Protein AF-F3PWR8-F1 (afdb_monomer_lite)

Structure (mmCIF, N/CA/C/O backbone):
data_AF-F3PWR8-F1
#
_entry.id   AF-F3PWR8-F1
#
loop_
_atom_site.group_PDB
_atom_site.id
_atom_site.type_symbol
_atom_site.label_atom_id
_atom_site.label_alt_id
_atom_site.label_comp_id
_atom_site.label_asym_id
_atom_site.label_entity_id
_atom_site.label_seq_id
_atom_site.pdbx_PDB_ins_code
_atom_site.Cartn_x
_atom_site.Cartn_y
_atom_site.Cartn_z
_atom_site.occupancy
_atom_site.B_iso_or_equiv
_atom_site.auth_seq_id
_atom_site.auth_comp_id
_atom_site.auth_asym_id
_atom_site.auth_atom_id
_atom_site.pdbx_PDB_model_num
ATOM 1 N N . MET A 1 1 ? 16.403 3.010 -25.254 1.00 59.28 1 MET A N 1
ATOM 2 C CA . MET A 1 1 ? 16.799 2.585 -26.621 1.00 59.28 1 MET A CA 1
ATOM 3 C C . MET A 1 1 ? 17.874 3.495 -27.196 1.00 59.28 1 MET A C 1
ATOM 5 O O . MET A 1 1 ? 18.922 2.983 -27.558 1.00 59.28 1 MET A O 1
ATOM 9 N N . LEU A 1 2 ? 17.663 4.817 -27.205 1.00 59.53 2 LEU A N 1
ATOM 10 C CA . LEU A 1 2 ? 18.680 5.784 -27.635 1.00 59.53 2 LEU A CA 1
ATOM 11 C C . LEU A 1 2 ? 20.000 5.619 -26.859 1.00 59.53 2 LEU A C 1
ATOM 13 O O . LEU A 1 2 ? 21.049 5.474 -27.464 1.00 59.53 2 LEU A O 1
ATOM 17 N N . GLU A 1 3 ? 19.941 5.493 -25.531 1.00 70.06 3 GLU A N 1
ATOM 18 C CA . GLU A 1 3 ? 21.137 5.261 -24.704 1.00 70.06 3 GLU A CA 1
ATOM 19 C C . GLU A 1 3 ? 21.896 3.965 -25.031 1.00 70.06 3 GLU A C 1
ATOM 21 O O . GLU A 1 3 ? 23.116 3.928 -24.912 1.00 70.06 3 GLU A O 1
ATOM 26 N N . LEU A 1 4 ? 21.201 2.909 -25.474 1.00 74.19 4 LEU A N 1
ATOM 27 C CA . LEU A 1 4 ? 21.839 1.652 -25.891 1.00 74.19 4 LEU A CA 1
ATOM 28 C C . LEU A 1 4 ? 22.556 1.807 -27.236 1.00 74.19 4 LEU A C 1
ATOM 30 O O . LEU A 1 4 ? 23.569 1.159 -27.467 1.00 74.19 4 LEU A O 1
ATOM 34 N N . LEU A 1 5 ? 22.041 2.672 -28.113 1.00 70.75 5 LEU A N 1
ATOM 35 C CA . LEU A 1 5 ? 22.691 3.025 -29.377 1.00 70.75 5 LEU A CA 1
ATOM 36 C C . LEU A 1 5 ? 23.882 3.972 -29.174 1.00 70.75 5 LEU A C 1
ATOM 38 O O . LEU A 1 5 ? 24.777 4.003 -30.013 1.00 70.75 5 LEU A O 1
ATOM 42 N N . LEU A 1 6 ? 23.896 4.714 -28.061 1.00 75.31 6 LEU A N 1
ATOM 43 C CA . LEU A 1 6 ? 24.960 5.644 -27.677 1.00 75.31 6 LEU A CA 1
ATOM 44 C C . LEU A 1 6 ? 26.107 4.988 -26.891 1.00 75.31 6 LEU A C 1
ATOM 46 O O . LEU A 1 6 ? 27.091 5.664 -26.591 1.00 75.31 6 LEU A O 1
ATOM 50 N N . THR A 1 7 ? 26.028 3.696 -26.547 1.00 77.06 7 THR A N 1
ATOM 51 C CA . THR A 1 7 ? 27.186 2.999 -25.960 1.00 77.06 7 THR A CA 1
ATOM 52 C C . THR A 1 7 ? 28.341 2.938 -26.970 1.00 77.06 7 THR A C 1
ATOM 54 O O . THR A 1 7 ? 28.162 3.211 -28.160 1.00 77.06 7 THR A O 1
ATOM 57 N N . GLN A 1 8 ? 29.547 2.540 -26.553 1.00 76.69 8 GLN A N 1
ATOM 58 C CA . GLN A 1 8 ? 30.684 2.418 -27.480 1.00 76.69 8 GLN A CA 1
ATOM 59 C C . GLN A 1 8 ? 30.685 1.085 -28.233 1.00 76.69 8 GLN A C 1
ATOM 61 O O . GLN A 1 8 ? 30.918 1.075 -29.440 1.00 76.69 8 GLN A O 1
ATOM 66 N N . THR A 1 9 ? 30.309 -0.015 -27.569 1.00 85.50 9 THR A N 1
ATOM 67 C CA . THR A 1 9 ? 30.207 -1.343 -28.200 1.00 85.50 9 THR A CA 1
ATOM 68 C C . THR A 1 9 ? 28.857 -2.047 -27.975 1.00 85.50 9 THR A C 1
ATOM 70 O O . THR A 1 9 ? 28.061 -1.663 -27.112 1.00 85.50 9 THR A O 1
ATOM 73 N N . ASP A 1 10 ? 28.570 -3.084 -28.775 1.00 85.19 10 ASP A N 1
ATOM 74 C CA . ASP A 1 10 ? 27.433 -3.996 -28.539 1.00 85.19 10 ASP A CA 1
ATOM 75 C C . ASP A 1 10 ? 27.585 -4.747 -27.206 1.00 85.19 10 ASP A C 1
ATOM 77 O O . ASP A 1 10 ? 26.590 -4.984 -26.523 1.00 85.19 10 ASP A O 1
ATOM 81 N N . ALA A 1 11 ? 28.820 -5.064 -26.803 1.00 86.69 11 ALA A N 1
ATOM 82 C CA . ALA A 1 11 ? 29.107 -5.714 -25.527 1.00 86.69 11 ALA A CA 1
ATOM 83 C C . ALA A 1 11 ? 28.677 -4.837 -24.340 1.00 86.69 11 ALA A C 1
ATOM 85 O O . ALA A 1 11 ? 27.980 -5.324 -23.453 1.00 86.69 11 ALA A O 1
ATOM 86 N N . ASP A 1 12 ? 28.984 -3.535 -24.372 1.00 86.56 12 ASP A N 1
ATOM 87 C CA . ASP A 1 12 ? 28.575 -2.594 -23.318 1.00 86.56 12 ASP A CA 1
ATOM 88 C C . ASP A 1 12 ? 27.049 -2.475 -23.221 1.00 86.56 12 ASP A C 1
ATOM 90 O O . ASP A 1 12 ? 26.477 -2.404 -22.131 1.00 86.56 12 ASP A O 1
ATOM 94 N N . ALA A 1 13 ? 26.367 -2.449 -24.370 1.00 85.31 13 ALA A N 1
ATOM 95 C CA . ALA A 1 13 ? 24.911 -2.379 -24.411 1.00 85.31 13 ALA A CA 1
ATOM 96 C C . ALA A 1 13 ? 24.270 -3.666 -23.865 1.00 85.31 13 ALA A C 1
ATOM 98 O O . ALA A 1 13 ? 23.328 -3.591 -23.076 1.00 85.31 13 ALA A O 1
ATOM 99 N N . LEU A 1 14 ? 24.802 -4.838 -24.226 1.00 86.81 14 LEU A N 1
ATOM 100 C CA . LEU A 1 14 ? 24.351 -6.125 -23.693 1.00 86.81 14 LEU A CA 1
ATOM 101 C C . LEU A 1 14 ? 24.612 -6.242 -22.189 1.00 86.81 14 LEU A C 1
ATOM 103 O O . LEU A 1 14 ? 23.731 -6.689 -21.456 1.00 86.81 14 LEU A O 1
ATOM 107 N N . GLN A 1 15 ? 25.772 -5.787 -21.713 1.00 86.44 15 GLN A N 1
ATOM 108 C CA . GLN A 1 15 ? 26.096 -5.764 -20.288 1.00 86.44 15 GLN A CA 1
ATOM 109 C C . GLN A 1 15 ? 25.115 -4.879 -19.512 1.00 86.44 15 GLN A C 1
ATOM 111 O O . GLN A 1 15 ? 24.602 -5.301 -18.477 1.00 86.44 15 GLN A O 1
ATOM 116 N N . ARG A 1 16 ? 24.784 -3.686 -20.024 1.00 84.50 16 ARG A N 1
ATOM 117 C CA . ARG A 1 16 ? 23.768 -2.810 -19.414 1.00 84.50 16 ARG A CA 1
ATOM 118 C C . ARG A 1 16 ? 22.396 -3.476 -19.355 1.00 84.50 16 ARG A C 1
ATOM 120 O O . ARG A 1 16 ? 21.768 -3.474 -18.301 1.00 84.50 16 ARG A O 1
ATOM 127 N N . LEU A 1 17 ? 21.950 -4.092 -20.453 1.00 87.31 17 LEU A N 1
ATOM 128 C CA . LEU A 1 17 ? 20.692 -4.845 -20.476 1.00 87.31 17 LEU A CA 1
ATOM 129 C C . LEU A 1 17 ? 20.690 -5.971 -19.434 1.00 87.31 17 LEU A C 1
ATOM 131 O O . LEU A 1 17 ? 19.692 -6.159 -18.742 1.00 87.31 17 LEU A O 1
ATOM 135 N N . GLN A 1 18 ? 21.805 -6.688 -19.273 1.00 86.75 18 GLN A N 1
ATOM 136 C CA . GLN A 1 18 ? 21.940 -7.736 -18.261 1.00 86.75 18 GLN A CA 1
ATOM 137 C C . GLN A 1 18 ? 21.908 -7.184 -16.832 1.00 86.75 18 GLN A C 1
ATOM 139 O O . GLN A 1 18 ? 21.179 -7.725 -15.997 1.00 86.75 18 GLN A O 1
ATOM 144 N N . MET A 1 19 ? 22.648 -6.107 -16.551 1.00 83.00 19 MET A N 1
ATOM 145 C CA . MET A 1 19 ? 22.676 -5.459 -15.235 1.00 83.00 19 MET A CA 1
ATOM 146 C C . MET A 1 19 ? 21.282 -4.989 -14.807 1.00 83.00 19 MET A C 1
ATOM 148 O O . MET A 1 19 ? 20.848 -5.271 -13.690 1.00 83.00 19 MET A O 1
ATOM 152 N N . GLU A 1 20 ? 20.545 -4.372 -15.730 1.00 81.81 20 GLU A N 1
ATOM 153 C CA . GLU A 1 20 ? 19.170 -3.910 -15.509 1.00 81.81 20 GLU A CA 1
ATOM 154 C C . GLU A 1 20 ? 18.123 -5.028 -15.653 1.00 81.81 20 GLU A C 1
ATOM 156 O O . GLU A 1 20 ? 16.923 -4.823 -15.458 1.00 81.81 20 GLU A O 1
ATOM 161 N N . ARG A 1 21 ? 18.565 -6.251 -15.977 1.00 86.62 21 ARG A N 1
ATOM 162 C CA . ARG A 1 21 ? 17.720 -7.431 -16.211 1.00 86.62 21 ARG A CA 1
ATOM 163 C C . ARG A 1 21 ? 16.627 -7.175 -17.255 1.00 86.62 21 ARG A C 1
ATOM 165 O O . ARG A 1 21 ? 15.514 -7.699 -17.121 1.00 86.62 21 ARG A O 1
ATOM 172 N N . ILE A 1 22 ? 16.937 -6.389 -18.282 1.00 87.94 22 ILE A N 1
ATOM 173 C CA . ILE A 1 22 ? 16.067 -6.070 -19.415 1.00 87.94 22 ILE A CA 1
ATOM 174 C C . ILE A 1 22 ? 16.255 -7.131 -20.501 1.00 87.94 22 ILE A C 1
ATOM 176 O O . ILE A 1 22 ? 17.376 -7.481 -20.865 1.00 87.94 22 ILE A O 1
ATOM 180 N N . LYS A 1 23 ? 15.147 -7.638 -21.039 1.00 89.94 23 LYS A N 1
ATOM 181 C CA . LYS A 1 23 ? 15.130 -8.546 -22.187 1.00 89.94 23 LYS A CA 1
ATOM 182 C C . LYS A 1 23 ? 14.485 -7.845 -23.370 1.00 89.94 23 LYS A C 1
ATOM 184 O O . LYS A 1 23 ? 13.460 -7.188 -23.211 1.00 89.94 23 LYS A O 1
ATOM 189 N N . LEU A 1 24 ? 15.083 -8.014 -24.542 1.00 90.25 24 LEU A N 1
ATOM 190 C CA . LEU A 1 24 ? 14.563 -7.515 -25.810 1.00 90.25 24 LEU A CA 1
ATOM 191 C C . LEU A 1 24 ? 14.218 -8.705 -26.703 1.00 90.25 24 LEU A C 1
ATOM 193 O O . LEU A 1 24 ? 14.937 -9.701 -26.721 1.00 90.25 24 LEU A O 1
ATOM 197 N N . SER A 1 25 ? 13.113 -8.598 -27.427 1.00 89.75 25 SER A N 1
ATOM 198 C CA . SER A 1 25 ? 12.644 -9.593 -28.397 1.00 89.75 25 SER A CA 1
ATOM 199 C C . SER A 1 25 ? 11.883 -8.891 -29.520 1.00 89.75 25 SER A C 1
ATOM 201 O O . SER A 1 25 ? 11.396 -7.777 -29.329 1.00 89.75 25 SER A O 1
ATOM 203 N N . SER A 1 26 ? 11.809 -9.498 -30.700 1.00 88.94 26 SER A N 1
ATOM 204 C CA . SER A 1 26 ? 11.167 -8.909 -31.879 1.00 88.94 26 SER A CA 1
ATOM 205 C C . SER A 1 26 ? 10.709 -10.004 -32.842 1.00 88.94 26 SER A C 1
ATOM 207 O O . SER A 1 26 ? 11.380 -11.030 -32.954 1.00 88.94 26 SER A O 1
ATOM 209 N N . ASP A 1 27 ? 9.619 -9.757 -33.577 1.00 87.88 27 ASP A N 1
ATOM 210 C CA . ASP A 1 27 ? 9.227 -10.575 -34.738 1.00 87.88 27 ASP A CA 1
ATOM 211 C C . ASP A 1 27 ? 10.091 -10.264 -35.978 1.00 87.88 27 ASP A C 1
ATOM 213 O O . ASP A 1 27 ? 9.935 -10.864 -37.046 1.00 87.88 27 ASP A O 1
ATOM 217 N N . ILE A 1 28 ? 10.969 -9.262 -35.894 1.00 85.44 28 ILE A N 1
ATOM 218 C CA . ILE A 1 28 ? 11.995 -8.996 -36.898 1.00 85.44 28 ILE A CA 1
ATOM 219 C C . ILE A 1 28 ? 13.185 -9.911 -36.588 1.00 85.44 28 ILE A C 1
ATOM 221 O O . ILE A 1 28 ? 13.675 -9.895 -35.456 1.00 85.44 28 ILE A O 1
ATOM 225 N N . PRO A 1 29 ? 13.677 -10.694 -37.568 1.00 84.69 29 PRO A N 1
ATOM 226 C CA . PRO A 1 29 ? 14.825 -11.567 -37.365 1.00 84.69 29 PRO A CA 1
ATOM 227 C C . PRO A 1 29 ? 16.020 -10.802 -36.792 1.00 84.69 29 PRO A C 1
ATOM 229 O O . PRO A 1 29 ? 16.508 -9.845 -37.397 1.00 84.69 29 PRO A O 1
ATOM 232 N N . MET A 1 30 ? 16.489 -11.235 -35.622 1.00 83.12 30 MET A N 1
ATOM 233 C CA . MET A 1 30 ? 17.652 -10.647 -34.966 1.00 83.12 30 MET A CA 1
ATOM 234 C C . MET A 1 30 ? 18.924 -11.328 -35.467 1.00 83.12 30 MET A C 1
ATOM 236 O O . MET A 1 30 ? 19.018 -12.553 -35.525 1.00 83.12 30 MET A O 1
ATOM 240 N N . THR A 1 31 ? 19.910 -10.523 -35.843 1.00 83.38 31 THR A N 1
ATOM 241 C CA . THR A 1 31 ? 21.204 -10.974 -36.368 1.00 83.38 31 THR A CA 1
ATOM 242 C C . THR A 1 31 ? 22.219 -11.265 -35.262 1.00 83.38 31 THR A C 1
ATOM 244 O O . THR A 1 31 ? 23.315 -11.744 -35.550 1.00 83.38 31 THR A O 1
ATOM 247 N N . GLY A 1 32 ? 21.880 -10.949 -34.006 1.00 80.81 32 GLY A N 1
ATOM 248 C CA . GLY A 1 32 ? 22.769 -11.067 -32.849 1.00 80.81 32 GLY A CA 1
ATOM 249 C C . GLY A 1 32 ? 23.698 -9.862 -32.676 1.00 80.81 32 GLY A C 1
ATOM 250 O O . GLY A 1 32 ? 24.439 -9.797 -31.698 1.00 80.81 32 GLY A O 1
ATOM 251 N N . LYS A 1 33 ? 23.648 -8.892 -33.599 1.00 86.94 33 LYS A N 1
ATOM 252 C CA . LYS A 1 33 ? 24.359 -7.610 -33.510 1.00 86.94 33 LYS A CA 1
ATOM 253 C C . LYS A 1 33 ? 23.387 -6.548 -33.022 1.00 86.94 33 LYS A C 1
ATOM 255 O O . LYS A 1 33 ? 22.659 -5.959 -33.823 1.00 86.94 33 LYS A O 1
ATOM 260 N N . LEU A 1 34 ? 23.374 -6.316 -31.711 1.00 85.25 34 LEU A N 1
ATOM 261 C CA . LEU A 1 34 ? 22.339 -5.545 -31.022 1.00 85.25 34 LEU A CA 1
ATOM 262 C C . LEU A 1 34 ? 22.066 -4.183 -31.674 1.00 85.25 34 LEU A C 1
ATOM 264 O O . LEU A 1 34 ? 20.908 -3.858 -31.915 1.00 85.25 34 LEU A O 1
ATOM 268 N N . ARG A 1 35 ? 23.091 -3.393 -32.015 1.00 84.31 35 ARG A N 1
ATOM 269 C CA . ARG A 1 35 ? 22.883 -2.103 -32.703 1.00 84.31 35 ARG A CA 1
ATOM 270 C C . ARG A 1 35 ? 22.208 -2.238 -34.052 1.00 84.31 35 ARG A C 1
ATOM 272 O O . ARG A 1 35 ? 21.301 -1.467 -34.347 1.00 84.31 35 ARG A O 1
ATOM 279 N N . LYS A 1 36 ? 22.665 -3.187 -34.872 1.00 86.75 36 LYS A N 1
ATOM 280 C CA . LYS A 1 36 ? 22.090 -3.420 -36.200 1.00 86.75 36 LYS A CA 1
ATOM 281 C C . LYS A 1 36 ? 20.639 -3.867 -36.064 1.00 86.75 36 LYS A C 1
ATOM 283 O O . LYS A 1 36 ? 19.778 -3.383 -36.789 1.00 86.75 36 LYS A O 1
ATOM 288 N N . ASP A 1 37 ? 20.365 -4.732 -35.096 1.00 88.56 37 ASP A N 1
ATOM 289 C CA . ASP A 1 37 ? 19.016 -5.206 -34.823 1.00 88.56 37 ASP A CA 1
ATOM 290 C C . ASP A 1 37 ? 18.113 -4.058 -34.342 1.00 88.56 37 ASP A C 1
ATOM 292 O O . ASP A 1 37 ? 17.012 -3.894 -34.859 1.00 88.56 37 ASP A O 1
ATOM 296 N N . LEU A 1 38 ? 18.594 -3.191 -33.442 1.00 86.94 38 LEU A N 1
ATOM 297 C CA . LEU A 1 38 ? 17.875 -1.989 -33.004 1.00 86.94 38 LEU A CA 1
ATOM 298 C C . LEU A 1 38 ? 17.629 -1.001 -34.155 1.00 86.94 38 LEU A C 1
ATOM 300 O O . LEU A 1 38 ? 16.541 -0.442 -34.247 1.00 86.94 38 LEU A O 1
ATOM 304 N N . GLN A 1 39 ? 18.601 -0.800 -35.049 1.00 86.31 39 GLN A N 1
ATOM 305 C CA . GLN A 1 39 ? 18.430 0.036 -36.242 1.00 86.31 39 GLN A CA 1
ATOM 306 C C . GLN A 1 39 ? 17.362 -0.532 -37.181 1.00 86.31 39 GLN A C 1
ATOM 308 O O . GLN A 1 39 ? 16.503 0.216 -37.637 1.00 86.31 39 GLN A O 1
ATOM 313 N N . ASN A 1 40 ? 17.375 -1.845 -37.427 1.00 87.50 40 ASN A N 1
ATOM 314 C CA . ASN A 1 40 ? 16.359 -2.515 -38.241 1.00 87.50 40 ASN A CA 1
ATOM 315 C C . ASN A 1 40 ? 14.962 -2.396 -37.614 1.00 87.50 40 ASN A C 1
ATOM 317 O O . ASN A 1 40 ? 13.986 -2.161 -38.320 1.00 87.50 40 ASN A O 1
ATOM 321 N N . ILE A 1 41 ? 14.874 -2.530 -36.288 1.00 87.50 41 ILE A N 1
ATOM 322 C CA . ILE A 1 41 ? 13.638 -2.353 -35.518 1.00 87.50 41 ILE A CA 1
ATOM 323 C C . ILE A 1 41 ? 13.106 -0.925 -35.672 1.00 87.50 41 ILE A C 1
ATOM 325 O O . ILE A 1 41 ? 11.937 -0.751 -35.999 1.00 87.50 41 ILE A O 1
ATOM 329 N N . ILE A 1 42 ? 13.958 0.089 -35.494 1.00 83.56 42 ILE A N 1
ATOM 330 C CA . ILE A 1 42 ? 13.575 1.501 -35.654 1.00 83.56 42 ILE A CA 1
ATOM 331 C C . ILE A 1 42 ? 13.161 1.792 -37.100 1.00 83.56 42 ILE A C 1
ATOM 333 O O . ILE A 1 42 ? 12.180 2.491 -37.321 1.00 83.56 42 ILE A O 1
ATOM 337 N N . ALA A 1 43 ? 13.865 1.240 -38.089 1.00 85.69 43 ALA A N 1
ATOM 338 C CA . ALA A 1 43 ? 13.519 1.410 -39.499 1.00 85.69 43 ALA A CA 1
ATOM 339 C C . ALA A 1 43 ? 12.165 0.777 -39.865 1.00 85.69 43 ALA A C 1
ATOM 341 O O . ALA A 1 43 ? 11.540 1.192 -40.838 1.00 85.69 43 ALA A O 1
ATOM 342 N N . ALA A 1 44 ? 11.703 -0.209 -39.092 1.00 83.94 44 ALA A N 1
ATOM 343 C CA . ALA A 1 44 ? 10.388 -0.818 -39.255 1.00 83.94 44 ALA A CA 1
ATOM 344 C C . ALA A 1 44 ? 9.254 -0.018 -38.589 1.00 83.94 44 ALA A C 1
ATOM 346 O O . ALA A 1 44 ? 8.096 -0.411 -38.709 1.00 83.94 44 ALA A O 1
ATOM 347 N N . PHE A 1 45 ? 9.552 1.076 -37.879 1.00 83.44 45 PHE A N 1
ATOM 348 C CA . PHE A 1 45 ? 8.524 1.907 -37.260 1.00 83.44 45 PHE A CA 1
ATOM 349 C C . PHE A 1 45 ? 7.734 2.658 -38.333 1.00 83.44 45 PHE A C 1
ATOM 351 O O . PHE A 1 45 ? 8.290 3.446 -39.098 1.00 83.44 45 PHE A O 1
ATOM 358 N N . SER A 1 46 ? 6.423 2.432 -38.369 1.00 80.00 46 SER A N 1
ATOM 359 C CA . SER A 1 46 ? 5.496 3.202 -39.194 1.00 80.00 46 SER A CA 1
ATOM 360 C C . SER A 1 46 ? 4.828 4.319 -38.385 1.00 80.00 46 SER A C 1
ATOM 362 O O . SER A 1 46 ? 5.034 4.467 -37.182 1.00 80.00 46 SER A O 1
ATOM 364 N N . ASN A 1 47 ? 3.965 5.103 -39.033 1.00 77.19 47 ASN A N 1
ATOM 365 C CA . ASN A 1 47 ? 3.207 6.166 -38.367 1.00 77.19 47 ASN A CA 1
ATOM 366 C C . ASN A 1 47 ? 2.011 5.641 -37.539 1.00 77.19 47 ASN A C 1
ATOM 368 O O . ASN A 1 47 ? 1.245 6.445 -37.012 1.00 77.19 47 ASN A O 1
ATOM 372 N N . ARG A 1 48 ? 1.801 4.317 -37.455 1.00 81.88 48 ARG A N 1
ATOM 373 C CA . ARG A 1 48 ? 0.658 3.681 -36.768 1.00 81.88 48 ARG A CA 1
ATOM 374 C C . ARG A 1 48 ? 1.103 2.703 -35.681 1.00 81.88 48 ARG A C 1
ATOM 376 O O . ARG A 1 48 ? 0.571 1.602 -35.566 1.00 81.88 48 ARG A O 1
ATOM 383 N N . LEU A 1 49 ? 2.078 3.110 -34.877 1.00 88.00 49 LEU A N 1
ATOM 384 C CA . LEU A 1 49 ? 2.502 2.309 -33.736 1.00 88.00 49 LEU A CA 1
ATOM 385 C C . LEU A 1 49 ? 1.444 2.313 -32.635 1.00 88.00 49 LEU A C 1
ATOM 387 O O . LEU A 1 49 ? 0.925 3.362 -32.252 1.00 88.00 49 LEU A O 1
ATOM 391 N N . SER A 1 50 ? 1.189 1.136 -32.081 1.00 90.38 50 SER A N 1
ATOM 392 C CA . SER A 1 50 ? 0.452 0.970 -30.832 1.00 90.38 50 SER A CA 1
ATOM 393 C C . SER A 1 50 ? 1.356 0.367 -29.767 1.00 90.38 50 SER A C 1
ATOM 395 O O . SER A 1 50 ? 2.193 -0.490 -30.062 1.00 90.38 50 SER A O 1
ATOM 397 N N . PHE A 1 51 ? 1.172 0.810 -28.526 1.00 90.81 51 PHE A N 1
ATOM 398 C CA . PHE A 1 51 ? 1.944 0.342 -27.384 1.00 90.81 51 PHE A CA 1
ATOM 399 C C . PHE A 1 51 ? 1.030 -0.354 -26.386 1.00 90.81 51 PHE A C 1
ATOM 401 O O . PHE A 1 51 ? -0.014 0.186 -26.023 1.00 90.81 51 PHE A O 1
ATOM 408 N N . LEU A 1 52 ? 1.449 -1.523 -25.912 1.00 90.19 52 LEU A N 1
ATOM 409 C CA . LEU A 1 52 ? 0.776 -2.235 -24.833 1.00 90.19 52 LEU A CA 1
ATOM 410 C C . LEU A 1 52 ? 1.767 -2.463 -23.700 1.00 90.19 52 LEU A C 1
ATOM 412 O O . LEU A 1 52 ? 2.752 -3.180 -23.868 1.00 90.19 52 LEU A O 1
ATOM 416 N N . LEU A 1 53 ? 1.492 -1.870 -22.543 1.00 88.12 53 LEU A N 1
ATOM 417 C CA . LEU A 1 53 ? 2.198 -2.187 -21.311 1.00 88.12 53 LEU A CA 1
ATOM 418 C C . LEU A 1 53 ? 1.356 -3.178 -20.513 1.00 88.12 53 LEU A C 1
ATOM 420 O O . LEU A 1 53 ? 0.193 -2.921 -20.218 1.00 88.12 53 LEU A O 1
ATOM 424 N N . SER A 1 54 ? 1.956 -4.305 -20.157 1.00 86.81 54 SER A N 1
ATOM 425 C CA . SER A 1 54 ? 1.345 -5.319 -19.303 1.00 86.81 54 SER A CA 1
ATOM 426 C C . SER A 1 54 ? 2.262 -5.632 -18.126 1.00 86.81 54 SER A C 1
ATOM 428 O O . SER A 1 54 ? 3.486 -5.522 -18.230 1.00 86.81 54 SER A O 1
ATOM 430 N N . ASN A 1 55 ? 1.667 -6.002 -16.996 1.00 80.69 55 ASN A N 1
ATOM 431 C CA . ASN A 1 55 ? 2.382 -6.439 -15.805 1.00 80.69 55 ASN A CA 1
ATOM 432 C C . ASN A 1 55 ? 2.125 -7.938 -15.601 1.00 80.69 55 ASN A C 1
ATOM 434 O O . ASN A 1 55 ? 0.977 -8.368 -15.536 1.00 80.69 55 ASN A O 1
ATOM 438 N N . ALA A 1 56 ? 3.198 -8.722 -15.517 1.00 73.31 56 ALA A N 1
ATOM 439 C CA . ALA A 1 56 ? 3.173 -10.154 -15.248 1.00 73.31 56 ALA A CA 1
ATOM 440 C C . ALA A 1 56 ? 3.865 -10.450 -13.905 1.00 73.31 56 ALA A C 1
ATOM 442 O O . ALA A 1 56 ? 4.874 -11.154 -13.831 1.00 73.31 56 ALA A O 1
ATOM 443 N N . GLY A 1 57 ? 3.351 -9.853 -12.829 1.00 72.12 57 GLY A N 1
ATOM 444 C CA . GLY A 1 57 ? 3.842 -10.038 -11.466 1.00 72.12 57 GLY A CA 1
ATOM 445 C C . GLY A 1 57 ? 5.147 -9.288 -11.199 1.00 72.12 57 GLY A C 1
ATOM 446 O O . GLY A 1 57 ? 5.142 -8.164 -10.709 1.00 72.12 57 GLY A O 1
ATOM 447 N N . ASN A 1 58 ? 6.291 -9.919 -11.478 1.00 77.25 58 ASN A N 1
ATOM 448 C CA . ASN A 1 58 ? 7.613 -9.357 -11.166 1.00 77.25 58 ASN A CA 1
ATOM 449 C C . ASN A 1 58 ? 8.288 -8.656 -12.355 1.00 77.25 58 ASN A C 1
ATOM 451 O O . ASN A 1 58 ? 9.412 -8.157 -12.217 1.00 77.25 58 ASN A O 1
ATOM 455 N N . ARG A 1 59 ? 7.634 -8.628 -13.519 1.00 85.06 59 ARG A N 1
ATOM 456 C CA . ARG A 1 59 ? 8.143 -7.999 -14.738 1.00 85.06 59 ARG A CA 1
ATOM 457 C C . ARG A 1 59 ? 7.038 -7.256 -15.472 1.00 85.06 59 ARG A C 1
ATOM 459 O O . ARG A 1 59 ? 5.919 -7.748 -15.593 1.00 85.06 59 ARG A O 1
ATOM 466 N N . TYR A 1 60 ? 7.398 -6.108 -16.022 1.00 87.94 60 TYR A N 1
ATOM 467 C CA . TYR A 1 60 ? 6.623 -5.452 -17.061 1.00 87.94 60 TYR A CA 1
ATOM 468 C C . TYR A 1 60 ? 7.017 -5.987 -18.426 1.00 87.94 60 TYR A C 1
ATOM 470 O O . TYR A 1 60 ? 8.182 -6.325 -18.652 1.00 87.94 60 TYR A O 1
ATOM 478 N N . LYS A 1 61 ? 6.052 -5.995 -19.340 1.00 90.81 61 LYS A N 1
ATOM 479 C CA . LYS A 1 61 ? 6.255 -6.242 -20.761 1.00 90.81 61 LYS A CA 1
ATOM 480 C C . LYS A 1 61 ? 5.632 -5.108 -21.560 1.00 90.81 61 LYS A C 1
ATOM 482 O O . LYS A 1 61 ? 4.416 -4.922 -21.527 1.00 90.81 61 LYS A O 1
ATOM 487 N N . LEU A 1 62 ? 6.478 -4.362 -22.260 1.00 91.06 62 LEU A N 1
ATOM 488 C CA . LEU A 1 62 ? 6.091 -3.345 -23.227 1.00 91.06 62 LEU A CA 1
ATOM 489 C C . LEU A 1 62 ? 6.164 -3.950 -24.627 1.00 91.06 62 LEU A C 1
ATOM 491 O O . LEU A 1 62 ? 7.245 -4.313 -25.089 1.00 91.06 62 LEU A O 1
ATOM 495 N N . LEU A 1 63 ? 5.024 -4.026 -25.302 1.00 92.44 63 LEU A N 1
ATOM 496 C CA . LEU A 1 63 ? 4.929 -4.372 -26.713 1.00 92.44 63 LEU A CA 1
ATOM 497 C C . LEU A 1 63 ? 4.801 -3.091 -27.533 1.00 92.44 63 LEU A C 1
ATOM 499 O O . LEU A 1 63 ? 3.956 -2.250 -27.244 1.00 92.44 63 LEU A O 1
ATOM 503 N N . CYS A 1 64 ? 5.628 -2.968 -28.562 1.00 92.25 64 CYS A N 1
ATOM 504 C CA . CYS A 1 64 ? 5.504 -1.999 -29.638 1.00 92.25 64 CYS A CA 1
ATOM 505 C C . CYS A 1 64 ? 5.039 -2.758 -30.881 1.00 92.25 64 CYS A C 1
ATOM 507 O O . CYS A 1 64 ? 5.738 -3.661 -31.357 1.00 92.25 64 CYS A O 1
ATOM 509 N N . MET A 1 65 ? 3.853 -2.420 -31.374 1.00 90.94 65 MET A N 1
ATOM 510 C CA . MET A 1 65 ? 3.179 -3.132 -32.455 1.00 90.94 65 MET A CA 1
ATOM 511 C C . MET A 1 65 ? 2.881 -2.198 -33.626 1.00 90.94 65 MET A C 1
ATOM 513 O O . MET A 1 65 ? 2.556 -1.032 -33.415 1.00 90.94 65 MET A O 1
ATOM 517 N N . ASP A 1 66 ? 2.929 -2.737 -34.842 1.00 88.62 66 ASP A N 1
ATOM 518 C CA . ASP A 1 66 ? 2.364 -2.121 -36.046 1.00 88.62 66 ASP A CA 1
ATOM 519 C C . ASP A 1 66 ? 1.308 -3.068 -36.619 1.00 88.62 66 ASP A C 1
ATOM 521 O O . ASP A 1 66 ? 1.609 -4.186 -37.056 1.00 88.62 66 ASP A O 1
ATOM 525 N N . GLY A 1 67 ? 0.043 -2.661 -36.511 1.00 84.75 67 GLY A N 1
ATOM 526 C CA . GLY A 1 67 ? -1.091 -3.563 -36.689 1.00 84.75 67 GLY A CA 1
ATOM 527 C C . GLY A 1 67 ? -0.996 -4.761 -35.738 1.00 84.75 67 GLY A C 1
ATOM 528 O O . GLY A 1 67 ? -0.907 -4.593 -34.526 1.00 84.75 67 GLY A O 1
ATOM 529 N N . ASN A 1 68 ? -0.982 -5.978 -36.290 1.00 82.81 68 ASN A N 1
ATOM 530 C CA . ASN A 1 68 ? -0.903 -7.222 -35.511 1.00 82.81 68 ASN A CA 1
ATOM 531 C C . ASN A 1 68 ? 0.532 -7.736 -35.302 1.00 82.81 68 ASN A C 1
ATOM 533 O O . ASN A 1 68 ? 0.716 -8.792 -34.698 1.00 82.81 68 ASN A O 1
ATOM 537 N N . ARG A 1 69 ? 1.551 -7.041 -35.822 1.00 86.31 69 ARG A N 1
ATOM 538 C CA . ARG A 1 69 ? 2.949 -7.484 -35.747 1.00 86.31 69 ARG A CA 1
ATOM 539 C C . ARG A 1 69 ? 3.655 -6.844 -34.557 1.00 86.31 69 ARG A C 1
ATOM 541 O O . ARG A 1 69 ? 3.617 -5.623 -34.418 1.00 86.31 69 ARG A O 1
ATOM 548 N N . THR A 1 70 ? 4.364 -7.635 -33.750 1.00 89.50 70 THR A N 1
ATOM 549 C CA . THR A 1 70 ? 5.186 -7.112 -32.650 1.00 89.50 70 THR A CA 1
ATOM 550 C C . THR A 1 70 ? 6.559 -6.718 -33.181 1.00 89.50 70 THR A C 1
ATOM 552 O O . THR A 1 70 ? 7.434 -7.552 -33.415 1.00 89.50 70 THR A O 1
ATOM 555 N N . ILE A 1 71 ? 6.775 -5.418 -33.362 1.00 92.19 71 ILE A N 1
ATOM 556 C CA . ILE A 1 71 ? 8.059 -4.891 -33.828 1.00 92.19 71 ILE A CA 1
ATOM 557 C C . ILE A 1 71 ? 9.109 -4.978 -32.719 1.00 92.19 71 ILE A C 1
ATOM 559 O O . ILE A 1 71 ? 10.271 -5.283 -32.983 1.00 92.19 71 ILE A O 1
ATOM 563 N N . LEU A 1 72 ? 8.724 -4.722 -31.472 1.00 91.44 72 LEU A N 1
ATOM 564 C CA . LEU A 1 72 ? 9.628 -4.817 -30.334 1.00 91.44 72 LEU A CA 1
ATOM 565 C C . LEU A 1 72 ? 8.863 -5.200 -29.075 1.00 91.44 72 LEU A C 1
ATOM 567 O O . LEU A 1 72 ? 7.816 -4.641 -28.774 1.00 91.44 72 LEU A O 1
ATOM 571 N N . SER A 1 73 ? 9.438 -6.107 -28.305 1.00 92.50 73 SER A N 1
ATOM 572 C CA . SER A 1 73 ? 8.981 -6.500 -26.983 1.00 92.50 73 SER A CA 1
ATOM 573 C C . SER A 1 73 ? 10.122 -6.285 -25.993 1.00 92.50 73 SER A C 1
ATOM 575 O O . SER A 1 73 ? 11.207 -6.858 -26.141 1.00 92.50 73 SER A O 1
ATOM 577 N N . ILE A 1 74 ? 9.879 -5.429 -25.002 1.00 91.44 74 ILE A N 1
ATOM 578 C CA . ILE A 1 74 ? 10.809 -5.103 -23.921 1.00 91.44 74 ILE A CA 1
ATOM 579 C C . ILE A 1 74 ? 10.233 -5.657 -22.627 1.00 91.44 74 ILE A C 1
ATOM 581 O O . ILE A 1 74 ? 9.157 -5.244 -22.201 1.00 91.44 74 ILE A O 1
ATOM 585 N N . GLU A 1 75 ? 10.967 -6.543 -21.966 1.00 91.31 75 GLU A N 1
ATOM 586 C CA . GLU A 1 75 ? 10.615 -7.009 -20.629 1.00 91.31 75 GLU A CA 1
ATOM 587 C C . GLU A 1 75 ? 11.619 -6.501 -19.605 1.00 91.31 75 GLU A C 1
ATOM 589 O O . GLU A 1 75 ? 12.821 -6.699 -19.773 1.00 91.31 75 GLU A O 1
ATOM 594 N N . PHE A 1 76 ? 11.149 -5.936 -18.498 1.00 88.62 76 PHE A N 1
ATOM 595 C CA . PHE A 1 76 ? 12.003 -5.367 -17.453 1.00 88.62 76 PHE A CA 1
ATOM 596 C C . PHE A 1 76 ? 11.400 -5.590 -16.058 1.00 88.62 76 PHE A C 1
ATOM 598 O O . PHE A 1 76 ? 10.207 -5.868 -15.953 1.00 88.62 76 PHE A O 1
ATOM 605 N N . PRO A 1 77 ? 12.199 -5.549 -14.975 1.00 84.94 77 PRO A N 1
ATOM 606 C CA . PRO A 1 77 ? 11.692 -5.782 -13.624 1.00 84.94 77 PRO A CA 1
ATOM 607 C C . PRO A 1 77 ? 10.572 -4.814 -13.233 1.00 84.94 77 PRO A C 1
ATOM 609 O O . PRO A 1 77 ? 10.641 -3.624 -13.539 1.00 84.94 77 PRO A O 1
ATOM 612 N N . ALA A 1 78 ? 9.580 -5.309 -12.490 1.00 83.19 78 ALA A N 1
ATOM 613 C CA . ALA A 1 78 ? 8.528 -4.479 -11.921 1.00 83.19 78 ALA A CA 1
ATOM 614 C C . ALA A 1 78 ? 9.075 -3.647 -10.752 1.00 83.19 78 ALA A C 1
ATOM 616 O O . ALA A 1 78 ? 9.028 -4.057 -9.592 1.00 83.19 78 ALA A O 1
ATOM 617 N N . ARG A 1 79 ? 9.684 -2.504 -11.081 1.00 79.81 79 ARG A N 1
ATOM 618 C CA . ARG A 1 79 ? 10.259 -1.551 -10.128 1.00 79.81 79 ARG A CA 1
ATOM 619 C C . ARG A 1 79 ? 9.631 -0.185 -10.336 1.00 79.81 79 ARG A C 1
ATOM 621 O O . ARG A 1 79 ? 9.620 0.322 -11.455 1.00 79.81 79 ARG A O 1
ATOM 628 N N . TYR A 1 80 ? 9.174 0.416 -9.244 1.00 83.69 80 TYR A N 1
ATOM 629 C CA . TYR A 1 80 ? 8.572 1.748 -9.245 1.00 83.69 80 TYR A CA 1
ATOM 630 C C . TYR A 1 80 ? 9.490 2.810 -9.875 1.00 83.69 80 TYR A C 1
ATOM 632 O O . TYR A 1 80 ? 9.044 3.624 -10.680 1.00 83.69 80 TYR A O 1
ATOM 640 N N . GLU A 1 81 ? 10.788 2.746 -9.572 1.00 83.19 81 GLU A N 1
ATOM 641 C CA . GLU A 1 81 ? 11.818 3.666 -10.077 1.00 83.19 81 GLU A CA 1
ATOM 642 C C . GLU A 1 81 ? 11.940 3.625 -11.607 1.00 83.19 81 GLU A C 1
ATOM 644 O O . GLU A 1 81 ? 12.082 4.660 -12.248 1.00 83.19 81 GLU A O 1
ATOM 649 N N . LEU A 1 82 ? 11.813 2.439 -12.218 1.00 78.25 82 LEU A N 1
ATOM 650 C CA . LEU A 1 82 ? 11.906 2.284 -13.675 1.00 78.25 82 LEU A CA 1
ATOM 651 C C . LEU A 1 82 ? 10.687 2.858 -14.405 1.00 78.25 82 LEU A C 1
ATOM 653 O O . LEU A 1 82 ? 10.812 3.298 -15.544 1.00 78.25 82 LEU A O 1
ATOM 657 N N . ILE A 1 83 ? 9.514 2.837 -13.768 1.00 80.25 83 ILE A N 1
ATOM 658 C CA . ILE A 1 83 ? 8.275 3.366 -14.351 1.00 80.25 83 ILE A CA 1
ATOM 659 C C . ILE A 1 83 ? 8.182 4.879 -14.174 1.00 80.25 83 ILE A C 1
ATOM 661 O O . ILE A 1 83 ? 7.738 5.579 -15.079 1.00 80.25 83 ILE A O 1
ATOM 665 N N . THR A 1 84 ? 8.585 5.383 -13.010 1.00 82.31 84 THR A N 1
ATOM 666 C CA . THR A 1 84 ? 8.409 6.798 -12.658 1.00 82.31 84 THR A CA 1
ATOM 667 C C . THR A 1 84 ? 9.627 7.662 -12.962 1.00 82.31 84 THR A C 1
ATOM 669 O O . THR A 1 84 ? 9.497 8.879 -13.038 1.00 82.31 84 THR A O 1
ATOM 672 N N . GLY A 1 85 ? 10.806 7.058 -13.126 1.00 82.69 85 GLY A N 1
ATOM 673 C CA . GLY A 1 85 ? 12.076 7.772 -13.249 1.00 82.69 85 GLY A CA 1
ATOM 674 C C . GLY A 1 85 ? 12.605 8.333 -11.925 1.00 82.69 85 GLY A C 1
ATOM 675 O O . GLY A 1 85 ? 13.711 8.864 -11.906 1.00 82.69 85 GLY A O 1
ATOM 676 N N . TYR A 1 86 ? 11.858 8.205 -10.822 1.00 86.19 86 TYR A N 1
ATOM 677 C CA . TYR A 1 86 ? 12.335 8.618 -9.508 1.00 86.19 86 TYR A CA 1
ATOM 678 C C . TYR A 1 86 ? 13.403 7.671 -8.984 1.00 86.19 86 TYR A C 1
ATOM 680 O O . TYR A 1 86 ? 13.260 6.450 -9.034 1.00 86.19 86 TYR A O 1
ATOM 688 N N . THR A 1 87 ? 14.428 8.244 -8.368 1.00 88.75 87 THR A N 1
ATOM 689 C CA . THR A 1 87 ? 15.293 7.506 -7.451 1.00 88.75 87 THR A CA 1
ATOM 690 C C . THR A 1 87 ? 14.527 7.155 -6.171 1.00 88.75 87 THR A C 1
ATOM 692 O O . THR A 1 87 ? 13.599 7.863 -5.767 1.00 88.75 87 THR A O 1
ATOM 695 N N . LYS A 1 88 ? 14.933 6.090 -5.468 1.00 87.19 88 LYS A N 1
ATOM 696 C CA . LYS A 1 88 ? 14.345 5.737 -4.166 1.00 87.19 88 LYS A CA 1
ATOM 697 C C . LYS A 1 88 ? 14.246 6.909 -3.173 1.00 87.19 88 LYS A C 1
ATOM 699 O O . LYS A 1 88 ? 13.154 7.100 -2.638 1.00 87.19 88 LYS A O 1
ATOM 704 N N . PRO A 1 89 ? 15.294 7.729 -2.939 1.00 90.44 89 PRO A N 1
ATOM 705 C CA . PRO A 1 89 ? 15.178 8.879 -2.044 1.00 90.44 89 PRO A CA 1
ATOM 706 C C . PRO A 1 89 ? 14.143 9.913 -2.506 1.00 90.44 89 PRO A C 1
ATOM 708 O O . PRO A 1 89 ? 13.443 10.483 -1.671 1.00 90.44 89 PRO A O 1
ATOM 711 N N . GLU A 1 90 ? 14.026 10.173 -3.810 1.00 91.81 90 GLU A N 1
ATOM 712 C CA . GLU A 1 90 ? 13.022 11.104 -4.346 1.00 91.81 90 GLU A CA 1
ATOM 713 C C . GLU A 1 90 ? 11.609 10.567 -4.129 1.00 91.81 90 GLU A C 1
ATOM 715 O O . GLU A 1 90 ? 10.758 11.281 -3.599 1.00 91.81 90 GLU A O 1
ATOM 720 N N . ALA A 1 91 ? 11.380 9.292 -4.453 1.00 92.25 91 ALA A N 1
ATOM 721 C CA . ALA A 1 91 ? 10.097 8.635 -4.247 1.00 92.25 91 ALA A CA 1
ATOM 722 C C . ALA A 1 91 ? 9.691 8.660 -2.762 1.00 92.25 91 ALA A C 1
ATOM 724 O O . ALA A 1 91 ? 8.578 9.067 -2.419 1.00 92.25 91 ALA A O 1
ATOM 725 N N . GLU A 1 92 ? 10.596 8.275 -1.858 1.00 92.62 92 GLU A N 1
ATOM 726 C CA . GLU A 1 92 ? 10.343 8.268 -0.415 1.00 92.62 92 GLU A CA 1
ATOM 727 C C . GLU A 1 92 ? 10.037 9.672 0.133 1.00 92.62 92 GLU A C 1
ATOM 729 O O . GLU A 1 92 ? 9.100 9.827 0.919 1.00 92.62 92 GLU A O 1
ATOM 734 N N . ASN A 1 93 ? 10.761 10.707 -0.306 1.00 92.25 93 ASN A N 1
ATOM 735 C CA . ASN A 1 93 ? 10.465 12.088 0.085 1.00 92.25 93 ASN A CA 1
ATOM 736 C C . ASN A 1 93 ? 9.132 12.587 -0.492 1.00 92.25 93 ASN A C 1
ATOM 738 O O . ASN A 1 93 ? 8.407 13.317 0.188 1.00 92.25 93 ASN A O 1
ATOM 742 N N . ALA A 1 94 ? 8.770 12.168 -1.707 1.00 92.44 94 ALA A N 1
ATOM 743 C CA . ALA A 1 94 ? 7.495 12.527 -2.319 1.00 92.44 94 ALA A CA 1
ATOM 744 C C . ALA A 1 94 ? 6.297 12.004 -1.510 1.00 92.44 94 ALA A C 1
ATOM 746 O O . ALA A 1 94 ? 5.294 12.708 -1.407 1.00 92.44 94 ALA A O 1
ATOM 747 N N . VAL A 1 95 ? 6.403 10.827 -0.877 1.00 93.81 95 VAL A N 1
ATOM 748 C CA . VAL A 1 95 ? 5.351 10.295 0.019 1.00 93.81 95 VAL A CA 1
ATOM 749 C C . VAL A 1 95 ? 5.106 11.233 1.192 1.00 93.81 95 VAL A C 1
ATOM 751 O O . VAL A 1 95 ? 3.963 11.601 1.448 1.00 93.81 95 VAL A O 1
ATOM 754 N N . TYR A 1 96 ? 6.173 11.657 1.870 1.00 93.62 96 TYR A N 1
ATOM 755 C CA . TYR A 1 96 ? 6.082 12.580 2.999 1.00 93.62 96 TYR A CA 1
ATOM 756 C C . TYR A 1 96 ? 5.406 13.898 2.593 1.00 93.62 96 TYR A C 1
ATOM 758 O O . TYR A 1 96 ? 4.411 14.303 3.196 1.00 93.62 96 TYR A O 1
ATOM 766 N N . MET A 1 97 ? 5.887 14.531 1.519 1.00 92.88 97 MET A N 1
ATOM 767 C CA . MET A 1 97 ? 5.338 15.805 1.039 1.00 92.88 97 MET A CA 1
ATOM 768 C C . MET A 1 97 ? 3.875 15.678 0.590 1.00 92.88 97 MET A C 1
ATOM 770 O O . MET A 1 97 ? 3.052 16.557 0.867 1.00 92.88 97 MET A O 1
ATOM 774 N N . SER A 1 98 ? 3.533 14.568 -0.066 1.00 94.69 98 SER A N 1
ATOM 775 C CA . SER A 1 98 ? 2.165 14.302 -0.510 1.00 94.69 98 SER A CA 1
ATOM 776 C C . SER A 1 98 ? 1.234 14.088 0.680 1.00 94.69 98 SER A C 1
ATOM 778 O O . SER A 1 98 ? 0.163 14.677 0.720 1.00 94.69 98 SER A O 1
ATOM 780 N N . LEU A 1 99 ? 1.650 13.336 1.703 1.00 94.38 99 LEU A N 1
ATOM 781 C CA . LEU A 1 99 ? 0.847 13.110 2.909 1.00 94.38 99 LEU A CA 1
ATOM 782 C C . LEU A 1 99 ? 0.556 14.395 3.692 1.00 94.38 99 LEU A C 1
ATOM 784 O O . LEU A 1 99 ? -0.540 14.549 4.233 1.00 94.38 99 LEU A O 1
ATOM 788 N N . LEU A 1 100 ? 1.500 15.338 3.744 1.00 90.31 100 LEU A N 1
ATOM 789 C CA . LEU A 1 100 ? 1.279 16.615 4.427 1.00 90.31 100 LEU A CA 1
ATOM 790 C C . LEU A 1 100 ? 0.237 17.494 3.727 1.00 90.31 100 LEU A C 1
ATOM 792 O O . LEU A 1 100 ? -0.505 18.216 4.395 1.00 90.31 100 LEU A O 1
ATOM 796 N N . THR A 1 101 ? 0.166 17.414 2.399 1.00 92.62 101 THR A N 1
ATOM 797 C CA . THR A 1 101 ? -0.722 18.241 1.568 1.00 92.62 101 THR A CA 1
ATOM 798 C C . THR A 1 101 ? -2.021 17.534 1.171 1.00 92.62 101 THR A C 1
ATOM 800 O O . THR A 1 101 ? -2.969 18.194 0.737 1.00 92.62 101 THR A O 1
ATOM 803 N N . HIS A 1 102 ? -2.103 16.212 1.358 1.00 94.88 102 HIS A N 1
ATOM 804 C CA . HIS A 1 102 ? -3.265 15.405 0.998 1.00 94.88 102 HIS A CA 1
ATOM 805 C C . HIS A 1 102 ? -4.498 15.801 1.807 1.00 94.88 102 HIS A C 1
ATOM 807 O O . HIS A 1 102 ? -4.468 15.894 3.038 1.00 94.88 102 HIS A O 1
ATOM 813 N N . LYS A 1 103 ? -5.620 15.983 1.112 1.00 90.19 103 LYS A N 1
ATOM 814 C CA . LYS A 1 103 ? -6.924 16.195 1.740 1.00 90.19 103 LYS A CA 1
ATOM 815 C C . LYS A 1 103 ? -7.644 14.860 1.832 1.00 90.19 103 LYS A C 1
ATOM 817 O O . LYS A 1 103 ? -7.821 14.191 0.817 1.00 90.19 103 LYS A O 1
ATOM 822 N N . SER A 1 104 ? -8.066 14.488 3.039 1.00 87.44 104 SER A N 1
ATOM 823 C CA . SER A 1 104 ? -8.828 13.260 3.256 1.00 87.44 104 SER A CA 1
ATOM 824 C C . SER A 1 104 ? -10.096 13.267 2.406 1.00 87.44 104 SER A C 1
ATOM 826 O O . SER A 1 104 ? -10.863 14.229 2.422 1.00 87.44 104 SER A O 1
ATOM 828 N N . THR A 1 105 ? -10.316 12.176 1.687 1.00 86.88 105 THR A N 1
ATOM 829 C CA . THR A 1 105 ? -11.557 11.894 0.968 1.00 86.88 105 THR A CA 1
ATOM 830 C C . THR A 1 105 ? -12.344 10.825 1.710 1.00 86.88 105 THR A C 1
ATOM 832 O O . THR A 1 105 ? -11.760 9.953 2.358 1.00 86.88 105 THR A O 1
ATOM 835 N N . SER A 1 106 ? -13.672 10.890 1.619 1.00 81.81 106 SER A N 1
ATOM 836 C CA . SER A 1 106 ? -14.524 9.831 2.148 1.00 81.81 106 SER A CA 1
ATOM 837 C C . SER A 1 106 ? -14.294 8.534 1.378 1.00 81.81 106 SER A C 1
ATOM 839 O O . SER A 1 106 ? -14.074 8.529 0.164 1.00 81.81 106 SER A O 1
ATOM 841 N N . VAL A 1 107 ? -14.333 7.423 2.107 1.00 80.50 107 VAL A N 1
ATOM 842 C CA . VAL A 1 107 ? -14.233 6.084 1.535 1.00 80.50 107 VAL A CA 1
ATOM 843 C C . VAL A 1 107 ? -15.648 5.516 1.455 1.00 80.50 107 VAL A C 1
ATOM 845 O O . VAL A 1 107 ? -16.348 5.535 2.475 1.00 80.50 107 VAL A O 1
ATOM 848 N N . PRO A 1 108 ? -16.085 5.027 0.280 1.00 81.88 108 PRO A N 1
ATOM 849 C CA . PRO A 1 108 ? -17.367 4.349 0.152 1.00 81.88 108 PRO A CA 1
ATOM 850 C C . PRO A 1 108 ? -17.470 3.200 1.153 1.00 81.88 108 PRO A C 1
ATOM 852 O O . PRO A 1 108 ? -16.537 2.410 1.293 1.00 81.88 108 PRO A O 1
ATOM 855 N N . GLN A 1 109 ? -18.593 3.134 1.860 1.00 86.44 109 GLN A N 1
ATOM 856 C CA . GLN A 1 109 ? -18.880 2.027 2.766 1.00 86.44 109 GLN A CA 1
ATOM 857 C C . GLN A 1 109 ? -19.463 0.841 1.982 1.00 86.44 109 GLN A C 1
ATOM 859 O O . GLN A 1 109 ? -20.085 1.075 0.939 1.00 86.44 109 GLN A O 1
ATOM 864 N N . PRO A 1 110 ? -19.280 -0.406 2.459 1.00 88.94 110 PRO A N 1
ATOM 865 C CA . PRO A 1 110 ? -19.844 -1.585 1.806 1.00 88.94 110 PRO A CA 1
ATOM 866 C C . PRO A 1 110 ? -21.369 -1.496 1.671 1.00 88.94 110 PRO A C 1
ATOM 868 O O . PRO A 1 110 ? -22.061 -1.015 2.573 1.00 88.94 110 PRO A O 1
ATOM 871 N N . ALA A 1 111 ? -21.900 -1.977 0.550 1.00 88.69 111 ALA A N 1
ATOM 872 C CA . ALA A 1 111 ? -23.331 -2.132 0.348 1.00 88.69 111 ALA A CA 1
ATOM 873 C C . ALA A 1 111 ? -23.859 -3.357 1.110 1.00 88.69 111 ALA A C 1
ATOM 875 O O . ALA A 1 111 ? -23.125 -4.296 1.405 1.00 88.69 111 ALA A O 1
ATOM 876 N N . ALA A 1 112 ? -25.168 -3.395 1.381 1.00 86.56 112 ALA A N 1
ATOM 877 C CA . ALA A 1 112 ? -25.802 -4.511 2.095 1.00 86.56 112 ALA A CA 1
ATOM 878 C C . ALA A 1 112 ? -25.563 -5.886 1.430 1.00 86.56 112 ALA A C 1
ATOM 880 O O . ALA A 1 112 ? -25.544 -6.906 2.114 1.00 86.56 112 ALA A O 1
ATOM 881 N N . THR A 1 113 ? -25.363 -5.910 0.108 1.00 88.88 113 THR A N 1
ATOM 882 C CA . THR A 1 113 ? -25.065 -7.110 -0.691 1.00 88.88 113 THR A CA 1
ATOM 883 C C . THR A 1 113 ? -23.634 -7.622 -0.540 1.00 88.88 113 THR A C 1
ATOM 885 O O . THR A 1 113 ? -23.355 -8.748 -0.945 1.00 88.88 113 THR A O 1
ATOM 888 N N . ASP A 1 114 ? -22.733 -6.813 0.017 1.00 91.75 114 ASP A N 1
ATOM 889 C CA . ASP A 1 114 ? -21.311 -7.147 0.131 1.00 91.75 114 ASP A CA 1
ATOM 890 C C . ASP A 1 114 ? -21.015 -7.980 1.385 1.00 91.75 114 ASP A C 1
ATOM 892 O O . ASP A 1 114 ? -19.968 -8.623 1.470 1.00 91.75 114 ASP A O 1
ATOM 896 N N . PHE A 1 115 ? -21.936 -7.981 2.355 1.00 94.56 115 PHE A N 1
ATOM 897 C CA . PHE A 1 115 ? -21.763 -8.665 3.629 1.00 94.56 115 PHE A CA 1
ATOM 898 C C . PHE A 1 115 ? -22.000 -10.168 3.507 1.00 94.56 115 PHE A C 1
ATOM 900 O O . PHE A 1 115 ? -23.011 -10.621 2.966 1.00 94.56 115 PHE A O 1
ATOM 907 N N . ARG A 1 116 ? -21.089 -10.950 4.085 1.00 94.81 116 ARG A N 1
ATOM 908 C CA . ARG A 1 116 ? -21.212 -12.406 4.211 1.00 94.81 116 ARG A CA 1
ATOM 909 C C . ARG A 1 116 ? -21.040 -12.807 5.663 1.00 94.81 116 ARG A C 1
ATOM 911 O O . ARG A 1 116 ? -20.142 -12.307 6.329 1.00 94.81 116 ARG A O 1
ATOM 918 N N . GLU A 1 117 ? -21.896 -13.688 6.164 1.00 94.62 117 GLU A N 1
ATOM 919 C CA . GLU A 1 117 ? -21.724 -14.225 7.514 1.00 94.62 117 GLU A CA 1
ATOM 920 C C . GLU A 1 117 ? -20.527 -15.186 7.525 1.00 94.62 117 GLU A C 1
ATOM 922 O O . GLU A 1 117 ? -20.465 -16.115 6.717 1.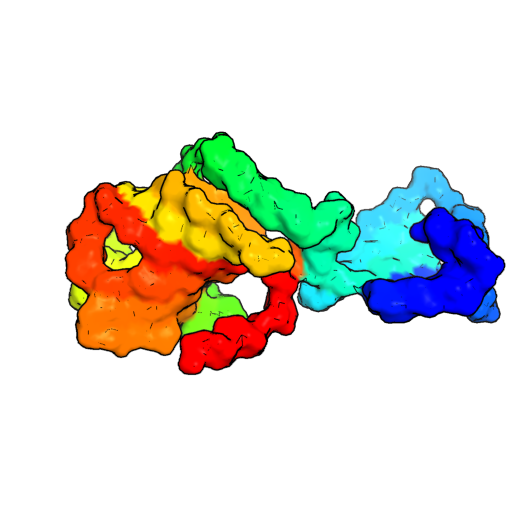00 94.62 117 GLU A O 1
ATOM 927 N N . LYS A 1 118 ? -19.557 -14.927 8.406 1.00 92.19 118 LYS A N 1
ATOM 928 C CA . LYS A 1 118 ? -18.336 -15.733 8.566 1.00 92.19 118 LYS A CA 1
ATOM 929 C C . LYS A 1 118 ? -18.445 -16.673 9.764 1.00 92.19 118 LYS A C 1
ATOM 931 O O . LYS A 1 118 ? -18.033 -17.825 9.689 1.00 92.19 118 LYS A O 1
ATOM 936 N N . GLU A 1 119 ? -19.025 -16.176 10.850 1.00 91.62 119 GLU A N 1
ATOM 937 C CA . GLU A 1 119 ? -19.332 -16.903 12.083 1.00 91.62 119 GLU A CA 1
ATOM 938 C C . GLU A 1 119 ? -20.686 -16.403 12.609 1.00 91.62 119 GLU A C 1
ATOM 940 O O . GLU A 1 119 ? -21.080 -15.294 12.243 1.00 91.62 119 GLU A O 1
ATOM 945 N N . PRO A 1 120 ? -21.397 -17.153 13.473 1.00 92.75 120 PRO A N 1
ATOM 946 C CA . PRO A 1 120 ? -22.693 -16.723 13.992 1.00 92.75 120 PRO A CA 1
ATOM 947 C C . PRO A 1 120 ? -22.658 -15.296 14.561 1.00 92.75 120 PRO A C 1
ATOM 949 O O . PRO A 1 120 ? -21.988 -15.028 15.560 1.00 92.75 120 PRO A O 1
ATOM 952 N N . GLY A 1 121 ? -23.383 -14.380 13.915 1.00 92.12 121 GLY A N 1
ATOM 953 C CA . GLY A 1 121 ? -23.465 -12.971 14.317 1.00 92.12 121 GLY A CA 1
ATOM 954 C C . GLY A 1 121 ? -22.292 -12.079 13.886 1.00 92.12 121 GLY A C 1
ATOM 955 O O . GLY A 1 121 ? -22.319 -10.884 14.187 1.00 92.12 121 GLY A O 1
ATOM 956 N N . ILE A 1 122 ? -21.300 -12.614 13.167 1.00 95.44 122 ILE A N 1
ATOM 957 C CA . ILE A 1 122 ? -20.160 -11.873 12.611 1.00 95.44 122 ILE A CA 1
ATOM 958 C C . ILE A 1 122 ? -20.185 -11.936 11.085 1.00 95.44 122 ILE A C 1
ATOM 960 O O . ILE A 1 122 ? -20.116 -12.999 10.466 1.00 95.44 122 ILE A O 1
ATOM 964 N N . TYR A 1 123 ? -20.206 -10.756 10.481 1.00 96.44 123 TYR A N 1
ATOM 965 C CA . TYR A 1 123 ? -20.272 -10.539 9.046 1.00 96.44 123 TYR A CA 1
ATOM 966 C C . TYR A 1 123 ? -18.985 -9.888 8.550 1.00 96.44 123 TYR A C 1
ATOM 968 O O . TYR A 1 123 ? -18.390 -9.062 9.243 1.00 96.44 123 TYR A O 1
ATOM 976 N N . THR A 1 124 ? -18.559 -10.231 7.341 1.00 96.25 124 THR A N 1
ATOM 977 C CA . THR A 1 124 ? -17.375 -9.661 6.703 1.00 96.25 124 THR A CA 1
ATOM 978 C C . THR A 1 124 ? -17.713 -8.937 5.409 1.00 96.25 124 THR A C 1
ATOM 980 O O . THR A 1 124 ? -18.664 -9.288 4.713 1.00 96.25 124 THR A O 1
ATOM 983 N N . ALA A 1 125 ? -16.905 -7.927 5.091 1.00 94.31 125 ALA A N 1
ATOM 984 C CA . ALA A 1 125 ? -16.846 -7.265 3.791 1.00 94.31 125 ALA A CA 1
ATOM 985 C C . ALA A 1 125 ? -15.379 -7.163 3.333 1.00 94.31 125 ALA A C 1
ATOM 987 O O . ALA A 1 125 ? -14.472 -7.149 4.171 1.00 94.31 125 ALA A O 1
ATOM 988 N N . ASN A 1 126 ? -15.144 -7.056 2.019 1.00 87.62 126 ASN A N 1
ATOM 989 C CA . ASN A 1 126 ? -13.801 -6.992 1.413 1.00 87.62 126 ASN A CA 1
ATOM 990 C C . ASN A 1 126 ? -12.891 -8.170 1.818 1.00 87.62 126 ASN A C 1
ATOM 992 O O . ASN A 1 126 ? -11.741 -7.968 2.206 1.00 87.62 126 ASN A O 1
ATOM 996 N N . ASP A 1 127 ? -13.423 -9.394 1.778 1.00 87.06 127 ASP A N 1
ATOM 997 C CA . ASP A 1 127 ? -12.754 -10.609 2.263 1.00 87.06 127 ASP A CA 1
ATOM 998 C C . ASP A 1 127 ? -11.794 -11.195 1.210 1.00 87.06 127 ASP A C 1
ATOM 1000 O O . ASP A 1 127 ? -12.080 -12.208 0.574 1.00 87.06 127 ASP A O 1
ATOM 1004 N N . ASP A 1 128 ? -10.677 -10.499 0.989 1.00 92.75 128 ASP A N 1
ATOM 1005 C CA . ASP A 1 128 ? -9.555 -10.935 0.151 1.00 92.75 128 ASP A CA 1
ATOM 1006 C C . ASP A 1 128 ? -8.278 -11.055 1.001 1.00 92.75 128 ASP A C 1
ATOM 1008 O O . ASP A 1 128 ? -8.172 -10.492 2.101 1.00 92.75 128 ASP A O 1
ATOM 1012 N N . TYR A 1 129 ? -7.295 -11.793 0.490 1.00 91.69 129 TYR A N 1
ATOM 1013 C CA . TYR A 1 129 ? -6.012 -12.004 1.144 1.00 91.69 129 TYR A CA 1
ATOM 1014 C C . TYR A 1 129 ? -4.840 -11.721 0.207 1.00 91.69 129 TYR A C 1
ATOM 1016 O O . TYR A 1 129 ? -4.920 -11.850 -1.012 1.00 91.69 129 TYR A O 1
ATOM 1024 N N . TYR A 1 130 ? -3.701 -11.362 0.791 1.00 89.69 130 TYR A N 1
ATOM 1025 C CA . TYR A 1 130 ? -2.496 -11.049 0.034 1.00 89.69 130 TYR A CA 1
ATOM 1026 C C . TYR A 1 130 ? -1.333 -11.941 0.446 1.00 89.69 130 TYR A C 1
ATOM 1028 O O . TYR A 1 130 ? -0.800 -11.820 1.545 1.00 89.69 130 TYR A O 1
ATOM 1036 N N . MET A 1 131 ? -0.896 -12.806 -0.474 1.00 84.12 131 MET A N 1
ATOM 1037 C CA . MET A 1 131 ? 0.182 -13.800 -0.318 1.00 84.12 131 MET A CA 1
ATOM 1038 C C . MET A 1 131 ? -0.090 -14.911 0.708 1.00 84.12 131 MET A C 1
ATOM 1040 O O . MET A 1 131 ? 0.220 -16.066 0.432 1.00 84.12 131 MET A O 1
ATOM 1044 N N . MET A 1 132 ? -0.652 -14.587 1.872 1.00 85.12 132 MET A N 1
ATOM 1045 C CA . MET A 1 132 ? -0.988 -15.524 2.943 1.00 85.12 132 MET A CA 1
ATOM 1046 C C . MET A 1 132 ? -2.371 -15.191 3.507 1.00 85.12 132 MET A C 1
ATOM 1048 O O . MET A 1 132 ? -2.729 -14.021 3.611 1.00 85.12 132 MET A O 1
ATOM 1052 N N . GLU A 1 133 ? -3.130 -16.208 3.917 1.00 85.38 133 GLU A N 1
ATOM 1053 C CA . GLU A 1 133 ? -4.511 -16.059 4.415 1.00 85.38 133 GLU A CA 1
ATOM 1054 C C . GLU A 1 133 ? -4.624 -15.212 5.694 1.00 85.38 133 GLU A C 1
ATOM 1056 O O . GLU A 1 133 ? -5.692 -14.705 6.017 1.00 85.38 133 GLU A O 1
ATOM 1061 N N . ASN A 1 134 ? -3.525 -15.025 6.428 1.00 86.38 134 ASN A N 1
ATOM 1062 C CA . ASN A 1 134 ? -3.470 -14.166 7.612 1.00 86.38 134 ASN A CA 1
ATOM 1063 C C . ASN A 1 134 ? -3.158 -12.690 7.294 1.00 86.38 134 ASN A C 1
ATOM 1065 O O . ASN A 1 134 ? -3.031 -11.882 8.217 1.00 86.38 134 ASN A O 1
ATOM 1069 N N . ILE A 1 135 ? -3.004 -12.341 6.014 1.00 92.81 135 ILE A N 1
ATOM 1070 C CA . ILE A 1 135 ? -2.827 -10.975 5.526 1.00 92.81 135 ILE A CA 1
ATOM 1071 C C . ILE A 1 135 ? -4.098 -10.583 4.775 1.00 92.81 135 ILE A C 1
ATOM 1073 O O . ILE A 1 135 ? -4.256 -10.919 3.604 1.00 92.81 135 ILE A O 1
ATOM 1077 N N . VAL A 1 136 ? -5.000 -9.867 5.441 1.00 95.75 136 VAL A N 1
ATOM 1078 C CA . VAL A 1 136 ? -6.391 -9.735 4.986 1.00 95.75 136 VAL A CA 1
ATOM 1079 C C . VAL A 1 136 ? -6.810 -8.290 4.743 1.00 95.75 136 VAL A C 1
ATOM 1081 O O . VAL A 1 136 ? -6.422 -7.387 5.489 1.00 95.75 136 VAL A O 1
ATOM 1084 N N . SER A 1 137 ? -7.649 -8.062 3.732 1.00 95.69 137 SER A N 1
ATOM 1085 C CA . SER A 1 137 ? -8.355 -6.785 3.526 1.00 95.69 137 SER A CA 1
ATOM 1086 C C . SER A 1 137 ? -9.703 -6.725 4.257 1.00 95.69 137 SER A C 1
ATOM 1088 O O . SER A 1 137 ? -10.402 -5.710 4.200 1.00 95.69 137 SER A O 1
ATOM 1090 N N . THR A 1 138 ? -10.055 -7.799 4.967 1.00 95.81 138 THR A N 1
ATOM 1091 C CA . THR A 1 138 ? -11.353 -8.003 5.609 1.00 95.81 138 THR A CA 1
ATOM 1092 C C . THR A 1 138 ? -11.696 -6.887 6.591 1.00 95.81 138 THR A C 1
ATOM 1094 O O . THR A 1 138 ? -10.858 -6.440 7.380 1.00 95.81 138 THR A O 1
ATOM 1097 N N . SER A 1 139 ? -12.957 -6.463 6.555 1.00 95.62 139 SER A N 1
ATOM 1098 C CA . SER A 1 139 ? -13.606 -5.625 7.567 1.00 95.62 139 SER A CA 1
ATOM 1099 C C . SER A 1 139 ? -14.736 -6.421 8.225 1.00 95.62 139 SER A C 1
ATOM 1101 O O . SER A 1 139 ? -15.400 -7.205 7.549 1.00 95.62 139 SER A O 1
ATOM 1103 N N . TYR A 1 140 ? -14.937 -6.247 9.529 1.00 96.94 140 TYR A N 1
ATOM 1104 C CA . TYR A 1 140 ? -15.769 -7.103 10.380 1.00 96.94 140 TYR A CA 1
ATOM 1105 C C . TYR A 1 140 ? -16.946 -6.332 10.973 1.00 96.94 140 TYR A C 1
ATOM 1107 O O . TYR A 1 140 ? -16.781 -5.216 11.460 1.00 96.94 140 TYR A O 1
ATOM 1115 N N . TYR A 1 141 ? -18.130 -6.930 10.987 1.00 96.75 141 TYR A N 1
ATOM 1116 C CA . TYR A 1 141 ? -19.365 -6.269 11.392 1.00 96.75 141 TYR A CA 1
ATOM 1117 C C . TYR A 1 141 ? -20.248 -7.206 12.217 1.00 96.75 141 TYR A C 1
ATOM 1119 O O . TYR A 1 141 ? -20.257 -8.415 11.998 1.00 96.75 141 TYR A O 1
ATOM 1127 N N . THR A 1 142 ? -21.018 -6.649 13.143 1.00 96.00 142 THR A N 1
ATOM 1128 C CA . THR A 1 142 ? -22.193 -7.300 13.733 1.00 96.00 142 THR A CA 1
ATOM 1129 C C . THR A 1 142 ? -23.449 -6.792 13.039 1.00 96.00 142 THR A C 1
ATOM 1131 O O . THR A 1 142 ? -23.441 -5.740 12.397 1.00 96.00 142 THR A O 1
ATOM 1134 N N . LYS A 1 143 ? -24.543 -7.543 13.155 1.00 94.06 143 LYS A N 1
ATOM 1135 C CA . LYS A 1 143 ? -25.843 -7.138 12.623 1.00 94.06 143 LYS A CA 1
ATOM 1136 C C . LYS A 1 143 ? -26.809 -6.839 13.766 1.00 94.06 143 LYS A C 1
ATOM 1138 O O . LYS A 1 143 ? -27.072 -7.708 14.593 1.00 94.06 143 LYS A O 1
ATOM 1143 N N . GLU A 1 144 ? -27.347 -5.626 13.785 1.00 90.69 144 GLU A N 1
ATOM 1144 C CA . GLU A 1 144 ? -28.378 -5.178 14.724 1.00 90.69 144 GLU A CA 1
ATOM 1145 C C . GLU A 1 144 ? -29.628 -4.777 13.930 1.00 90.69 144 GLU A C 1
ATOM 1147 O O . GLU A 1 144 ? -29.661 -3.743 13.260 1.00 90.69 144 GLU A O 1
ATOM 1152 N N . GLY A 1 145 ? -30.655 -5.632 13.951 1.00 87.44 145 GLY A N 1
ATOM 1153 C CA . GLY A 1 145 ? -31.803 -5.489 13.050 1.00 87.44 145 GLY A CA 1
ATOM 1154 C C . GLY A 1 145 ? -31.366 -5.619 11.587 1.00 87.44 145 GLY A C 1
ATOM 1155 O O . GLY A 1 145 ? -30.791 -6.636 11.205 1.00 87.44 145 GLY A O 1
ATOM 1156 N N . ASP A 1 146 ? -31.606 -4.580 10.785 1.00 86.06 146 ASP A N 1
ATOM 1157 C CA . ASP A 1 146 ? -31.184 -4.506 9.377 1.00 86.06 146 ASP A CA 1
ATOM 1158 C C . ASP A 1 146 ? -29.868 -3.735 9.164 1.00 86.06 146 ASP A C 1
ATOM 1160 O O . ASP A 1 146 ? -29.396 -3.616 8.033 1.00 86.06 146 ASP A O 1
ATOM 1164 N N . ALA A 1 147 ? -29.257 -3.214 10.233 1.00 91.38 147 ALA A N 1
ATOM 1165 C CA . ALA A 1 147 ? -28.033 -2.425 10.156 1.00 91.38 147 ALA A CA 1
ATOM 1166 C C . ALA A 1 147 ? -26.788 -3.268 10.465 1.00 91.38 147 ALA A C 1
ATOM 1168 O O . ALA A 1 147 ? -26.771 -4.055 11.413 1.00 91.38 147 ALA A O 1
ATOM 1169 N N . TYR A 1 148 ? -25.722 -3.048 9.694 1.00 94.06 148 TYR A N 1
ATOM 1170 C CA . TYR A 1 148 ? -24.396 -3.597 9.972 1.00 94.06 148 TYR A CA 1
ATOM 1171 C C . TYR A 1 148 ? -23.565 -2.573 10.744 1.00 94.06 148 TYR A C 1
ATOM 1173 O O . TYR A 1 148 ? -23.361 -1.455 10.270 1.00 94.06 148 TYR A O 1
ATOM 1181 N N . GLN A 1 149 ? -23.081 -2.960 11.921 1.00 94.12 149 GLN A 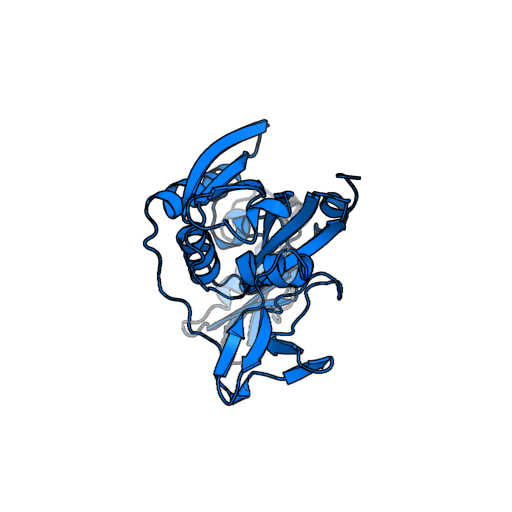N 1
ATOM 1182 C CA . GLN A 1 149 ? -22.250 -2.126 12.785 1.00 94.12 149 GLN A CA 1
ATOM 118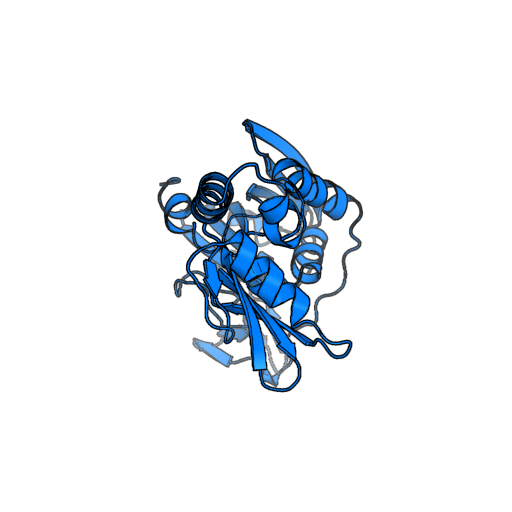3 C C . GLN A 1 149 ? -20.814 -2.649 12.794 1.00 94.12 149 GLN A C 1
ATOM 1185 O O . GLN A 1 149 ? -20.612 -3.854 12.938 1.00 94.12 149 GLN A O 1
ATOM 1190 N N . PRO A 1 150 ? -19.796 -1.791 12.619 1.00 95.00 150 PRO A N 1
ATOM 1191 C CA . PRO A 1 150 ? -18.409 -2.235 12.604 1.00 95.00 150 PRO A CA 1
ATOM 1192 C C . PRO A 1 150 ? -18.002 -2.785 13.973 1.00 95.00 150 PRO A C 1
ATOM 1194 O O . PRO A 1 150 ? -18.211 -2.146 15.004 1.00 95.00 150 PRO A O 1
ATOM 1197 N N . VAL A 1 151 ? -17.350 -3.946 13.985 1.00 95.81 151 VAL A N 1
ATOM 1198 C CA . VAL A 1 151 ? -16.763 -4.508 15.206 1.00 95.81 151 VAL A CA 1
ATOM 1199 C C . VAL A 1 151 ? -15.609 -3.620 15.659 1.00 95.81 151 VAL A C 1
ATOM 1201 O O . VAL A 1 151 ? -14.599 -3.489 14.966 1.00 95.81 151 VAL A O 1
ATOM 1204 N N . PHE A 1 152 ? -15.748 -3.002 16.828 1.00 95.31 152 PHE A N 1
ATOM 1205 C CA . PHE A 1 152 ? -14.697 -2.175 17.409 1.00 95.31 152 PHE A CA 1
ATOM 1206 C C . PHE A 1 152 ? -14.742 -2.248 18.940 1.00 95.31 152 PHE A C 1
ATOM 1208 O O . PHE A 1 152 ? -15.337 -1.410 19.610 1.00 95.31 152 PHE A O 1
ATOM 1215 N N . SER A 1 153 ? -14.168 -3.318 19.491 1.00 92.81 153 SER A N 1
ATOM 1216 C CA . SER A 1 153 ? -14.192 -3.653 20.917 1.00 92.81 153 SER A CA 1
ATOM 1217 C C . SER A 1 153 ? -12.872 -4.276 21.371 1.00 92.81 153 SER A C 1
ATOM 1219 O O . SER A 1 153 ? -12.219 -5.019 20.635 1.00 92.81 153 SER A O 1
ATOM 1221 N N . GLN A 1 154 ? -12.511 -4.028 22.630 1.00 92.12 154 GLN A N 1
ATOM 1222 C CA . GLN A 1 154 ? -11.358 -4.647 23.281 1.00 92.12 154 GLN A CA 1
ATOM 1223 C C . GLN A 1 154 ? -11.468 -6.183 23.364 1.00 92.12 154 GLN A C 1
ATOM 1225 O O . GLN A 1 154 ? -10.440 -6.860 23.348 1.00 92.12 154 GLN A O 1
ATOM 1230 N N . ASP A 1 155 ? -12.689 -6.731 23.385 1.00 92.81 155 ASP A N 1
ATOM 1231 C CA . ASP A 1 155 ? -12.949 -8.181 23.400 1.00 92.81 155 ASP A CA 1
ATOM 1232 C C . ASP A 1 155 ? -12.738 -8.839 22.029 1.00 92.81 155 ASP A C 1
ATOM 1234 O O . ASP A 1 155 ? -12.574 -10.055 21.924 1.00 92.81 155 ASP A O 1
ATOM 1238 N N . ARG A 1 156 ? -12.720 -8.027 20.966 1.00 94.06 156 ARG A N 1
ATOM 1239 C CA . ARG A 1 156 ? -12.514 -8.438 19.570 1.00 94.06 156 ARG A CA 1
ATOM 1240 C C . ARG A 1 156 ? -11.342 -7.660 18.959 1.00 94.06 156 ARG A C 1
ATOM 1242 O O . ARG A 1 156 ? -11.526 -6.845 18.049 1.00 94.06 156 ARG A O 1
ATOM 1249 N N . PRO A 1 157 ? -10.119 -7.831 19.501 1.00 94.88 157 PRO A N 1
ATOM 1250 C CA . PRO A 1 157 ? -8.986 -6.972 19.173 1.00 94.88 157 PRO A CA 1
ATOM 1251 C C . PRO A 1 157 ? -8.509 -7.123 17.725 1.00 94.88 157 PRO A C 1
ATOM 1253 O O . PRO A 1 157 ? -8.078 -6.143 17.123 1.00 94.88 157 PRO A O 1
ATOM 1256 N N . ILE A 1 158 ? -8.583 -8.329 17.153 1.00 94.56 158 ILE A N 1
ATOM 1257 C CA . ILE A 1 158 ? -8.141 -8.593 15.776 1.00 94.56 158 ILE A CA 1
ATOM 1258 C C . ILE A 1 158 ? -9.072 -7.890 14.791 1.00 94.56 158 ILE A C 1
ATOM 1260 O O . ILE A 1 158 ? -8.615 -7.150 13.921 1.00 94.56 158 ILE A O 1
ATOM 1264 N N . GLU A 1 159 ? -10.374 -8.092 14.964 1.00 96.19 159 GLU A N 1
ATOM 1265 C CA . GLU A 1 159 ? -11.432 -7.510 14.148 1.00 96.19 159 GLU A CA 1
ATOM 1266 C C . GLU A 1 159 ? -11.394 -5.981 14.223 1.00 96.19 159 GLU A C 1
ATOM 1268 O O . GLU A 1 159 ? -11.451 -5.306 13.195 1.00 96.19 159 GLU A O 1
ATOM 1273 N N . SER A 1 160 ? -11.186 -5.437 15.426 1.00 96.62 160 SER A N 1
ATOM 1274 C CA . SER A 1 160 ? -11.059 -3.994 15.654 1.00 96.62 160 SER A CA 1
ATOM 1275 C C . SER A 1 160 ? -9.850 -3.400 14.936 1.00 96.62 160 SER A C 1
ATOM 1277 O O . SER A 1 160 ? -9.964 -2.359 14.297 1.00 96.62 160 SER A O 1
ATOM 1279 N N . VAL A 1 161 ? -8.692 -4.066 14.986 1.00 96.56 161 VAL A N 1
ATOM 1280 C CA . VAL A 1 161 ? -7.491 -3.617 14.265 1.00 96.56 161 VAL A CA 1
ATOM 1281 C C . VAL A 1 161 ? -7.682 -3.701 12.751 1.00 96.56 161 VAL A C 1
ATOM 1283 O O . VAL A 1 161 ? -7.305 -2.771 12.040 1.00 96.56 161 VAL A O 1
ATOM 1286 N N . CYS A 1 162 ? -8.304 -4.770 12.247 1.00 96.31 162 CYS A N 1
ATOM 1287 C CA . CYS A 1 162 ? -8.629 -4.875 10.825 1.00 96.31 162 CYS A CA 1
ATOM 1288 C C . CYS A 1 162 ? -9.563 -3.739 10.396 1.00 96.31 162 CYS A C 1
ATOM 1290 O O . CYS A 1 162 ? -9.310 -3.085 9.389 1.00 96.31 162 CYS A O 1
ATOM 1292 N N . ASN A 1 163 ? -10.586 -3.427 11.190 1.00 96.19 163 ASN A N 1
ATOM 1293 C CA . ASN A 1 163 ? -11.480 -2.312 10.906 1.00 96.19 163 ASN A CA 1
ATOM 1294 C C . ASN A 1 163 ? -10.793 -0.950 10.987 1.00 96.19 163 ASN A C 1
ATOM 1296 O O . ASN A 1 163 ? -11.046 -0.115 10.119 1.00 96.19 163 ASN A O 1
ATOM 1300 N N . LEU A 1 164 ? -9.896 -0.736 11.955 1.00 95.94 164 LEU A N 1
ATOM 1301 C CA . LEU A 1 164 ? -9.133 0.508 12.091 1.00 95.94 164 LEU A CA 1
ATOM 1302 C C . LEU A 1 164 ? -8.390 0.861 10.795 1.00 95.94 164 LEU A C 1
ATOM 1304 O O . LEU A 1 164 ? -8.355 2.024 10.399 1.00 95.94 164 LEU A O 1
ATOM 1308 N N . PHE A 1 165 ? -7.813 -0.143 10.133 1.00 95.62 165 PHE A N 1
ATOM 1309 C CA . PHE A 1 165 ? -6.942 0.049 8.976 1.00 95.62 165 PHE A CA 1
ATOM 1310 C C . PHE A 1 165 ? -7.617 -0.209 7.617 1.00 95.62 165 PHE A C 1
ATOM 1312 O O . PHE A 1 165 ? -7.301 0.467 6.636 1.00 95.62 165 PHE A O 1
ATOM 1319 N N . ASN A 1 166 ? -8.561 -1.151 7.527 1.00 94.25 166 ASN A N 1
ATOM 1320 C CA . ASN A 1 166 ? -9.132 -1.597 6.251 1.00 94.25 166 ASN A CA 1
ATOM 1321 C C . ASN A 1 166 ? -10.522 -1.009 5.954 1.00 94.25 166 ASN A C 1
ATOM 1323 O O . ASN A 1 166 ? -10.821 -0.758 4.788 1.00 94.25 166 ASN A O 1
ATOM 1327 N N . SER A 1 167 ? -11.361 -0.723 6.957 1.00 90.31 167 SER A N 1
ATOM 1328 C CA . SER A 1 167 ? -12.783 -0.376 6.723 1.00 90.31 167 SER A CA 1
ATOM 1329 C C . SER A 1 167 ? -13.002 0.980 6.038 1.00 90.31 167 SER A C 1
ATOM 1331 O O . SER A 1 167 ? -14.041 1.231 5.434 1.00 90.31 167 SER A O 1
ATOM 1333 N N . GLY A 1 168 ? -12.020 1.886 6.131 1.00 86.75 168 GLY A N 1
ATOM 1334 C CA . GLY A 1 168 ? -12.169 3.268 5.669 1.00 86.75 168 GLY A CA 1
ATOM 1335 C C . GLY A 1 168 ? -13.063 4.146 6.548 1.00 86.75 168 GLY A C 1
ATOM 1336 O O . GLY A 1 168 ? -13.298 5.296 6.183 1.00 86.75 168 GLY A O 1
ATOM 1337 N N . ILE A 1 169 ? -13.524 3.635 7.691 1.00 90.94 169 ILE A N 1
ATOM 1338 C CA . ILE A 1 169 ? -14.223 4.410 8.716 1.00 90.94 169 ILE A CA 1
ATOM 1339 C C . ILE A 1 169 ? -13.216 5.327 9.418 1.00 90.94 169 ILE A C 1
ATOM 1341 O O . ILE A 1 169 ? -12.125 4.902 9.801 1.00 90.94 169 ILE A O 1
ATOM 1345 N N . ASP A 1 170 ? -13.581 6.599 9.595 1.00 92.25 170 ASP A N 1
ATOM 1346 C CA . ASP A 1 170 ? -12.778 7.533 10.382 1.00 92.25 170 ASP A CA 1
ATOM 1347 C C . ASP A 1 170 ? -13.113 7.393 11.871 1.00 92.25 170 ASP A C 1
ATOM 1349 O O . ASP A 1 170 ? -14.086 7.957 12.372 1.00 92.25 170 ASP A O 1
ATOM 1353 N N . TYR A 1 171 ? -12.277 6.642 12.585 1.00 92.75 171 TYR A N 1
ATOM 1354 C CA . TYR A 1 171 ? -12.362 6.498 14.039 1.00 92.75 171 TYR A CA 1
ATOM 1355 C C . TYR A 1 171 ? -11.809 7.715 14.809 1.00 92.75 171 TYR A C 1
ATOM 1357 O O . TYR A 1 171 ? -11.784 7.715 16.039 1.00 92.75 171 TYR A O 1
ATOM 1365 N N . GLY A 1 172 ? -11.349 8.762 14.113 1.00 93.62 172 GLY A N 1
ATOM 1366 C CA . GLY A 1 172 ? -10.769 9.963 14.713 1.00 93.62 172 GLY A CA 1
ATOM 1367 C C . GLY A 1 172 ? -9.385 9.745 15.326 1.00 93.62 172 GLY A C 1
ATOM 1368 O O . GLY A 1 172 ? -8.983 10.513 16.198 1.00 93.62 172 GLY A O 1
ATOM 1369 N N . ALA A 1 173 ? -8.676 8.694 14.913 1.00 94.94 173 ALA A N 1
ATOM 1370 C CA . ALA A 1 173 ? -7.321 8.384 15.361 1.00 94.94 173 ALA A CA 1
ATOM 1371 C C . ALA A 1 173 ? -6.276 9.240 14.625 1.00 94.94 173 ALA A C 1
ATOM 1373 O O . ALA A 1 173 ? -6.422 9.521 13.428 1.00 94.94 173 ALA A O 1
ATOM 1374 N N . THR A 1 174 ? -5.181 9.588 15.300 1.00 95.81 174 THR A N 1
ATOM 1375 C CA . THR A 1 174 ? -3.971 10.114 14.648 1.00 95.81 174 THR A CA 1
ATOM 1376 C C . THR A 1 174 ? -2.892 9.042 14.576 1.00 95.81 174 THR A C 1
ATOM 1378 O O . THR A 1 174 ? -2.927 8.044 15.297 1.00 95.81 174 THR A O 1
ATOM 1381 N N . VAL A 1 175 ? -1.940 9.211 13.662 1.00 95.88 175 VAL A N 1
ATOM 1382 C CA . VAL A 1 175 ? -0.792 8.319 13.508 1.00 95.88 175 VAL A CA 1
ATOM 1383 C C . VAL A 1 175 ? 0.504 9.105 13.576 1.00 95.88 175 VAL A C 1
ATOM 1385 O O . VAL A 1 175 ? 0.678 10.064 12.829 1.00 95.88 175 VAL A O 1
ATOM 1388 N N . GLU A 1 176 ? 1.425 8.667 14.431 1.00 96.94 176 GLU A N 1
ATOM 1389 C CA . GLU A 1 176 ? 2.830 9.078 14.390 1.00 96.94 176 GLU A CA 1
ATOM 1390 C C . GLU A 1 176 ? 3.572 8.113 13.471 1.00 96.94 176 GLU A C 1
ATOM 1392 O O . GLU A 1 176 ? 3.673 6.918 13.758 1.00 96.94 176 GLU A O 1
ATOM 1397 N N . ILE A 1 177 ? 4.076 8.620 12.352 1.00 97.31 177 ILE A N 1
ATOM 1398 C CA . ILE A 1 177 ? 4.754 7.818 11.337 1.00 97.31 177 ILE A CA 1
ATOM 1399 C C . ILE A 1 177 ? 6.253 8.068 11.438 1.00 97.31 177 ILE A C 1
ATOM 1401 O O . ILE A 1 177 ? 6.721 9.172 11.179 1.00 97.31 177 ILE A O 1
ATOM 1405 N N . SER A 1 178 ? 7.012 7.019 11.749 1.00 97.12 178 SER A N 1
ATOM 1406 C CA . SER A 1 178 ? 8.460 6.963 11.559 1.00 97.12 178 SER A CA 1
ATOM 1407 C C . SER A 1 178 ? 8.756 6.340 10.195 1.00 97.12 178 SER A C 1
ATOM 1409 O O . SER A 1 178 ? 8.771 5.116 10.032 1.00 97.12 178 SER A O 1
ATOM 1411 N N . GLN A 1 179 ? 8.944 7.177 9.179 1.00 96.31 179 GLN A N 1
ATOM 1412 C CA . GLN A 1 179 ? 9.250 6.722 7.827 1.00 96.31 179 GLN A CA 1
ATOM 1413 C C . GLN A 1 179 ? 10.748 6.462 7.692 1.00 96.31 179 GLN A C 1
ATOM 1415 O O . GLN A 1 179 ? 11.548 7.390 7.780 1.00 96.31 179 GLN A O 1
ATOM 1420 N N . SER A 1 180 ? 11.123 5.208 7.442 1.00 92.62 180 SER A N 1
ATOM 1421 C CA . SER A 1 180 ? 12.504 4.825 7.141 1.00 92.62 180 SER A CA 1
ATOM 1422 C C . SER A 1 180 ? 12.850 5.222 5.707 1.00 92.62 180 SER A C 1
ATOM 1424 O O . SER A 1 180 ? 12.121 4.872 4.778 1.00 92.62 180 SER A O 1
ATOM 1426 N N . LEU A 1 181 ? 13.956 5.943 5.538 1.00 90.31 181 LEU A N 1
ATOM 1427 C CA . LEU A 1 181 ? 14.460 6.412 4.251 1.00 90.31 181 LEU A CA 1
ATOM 1428 C C . LEU A 1 181 ? 15.777 5.716 3.907 1.00 90.31 181 LEU A C 1
ATOM 1430 O O . LEU A 1 181 ? 16.528 5.268 4.782 1.00 90.31 181 LEU A O 1
ATOM 1434 N N . TYR A 1 182 ? 16.099 5.690 2.620 1.00 84.31 182 TYR A N 1
ATOM 1435 C CA . TYR A 1 182 ? 17.385 5.217 2.137 1.00 84.31 182 TYR A CA 1
ATOM 1436 C C . TYR A 1 182 ? 18.559 5.975 2.787 1.00 84.31 182 TYR A C 1
ATOM 1438 O O . TYR A 1 182 ? 18.528 7.195 2.965 1.00 84.31 182 TYR A O 1
ATOM 1446 N N . GLY A 1 183 ? 19.620 5.240 3.133 1.00 83.56 183 GLY A N 1
ATOM 1447 C CA . GLY A 1 183 ? 20.810 5.801 3.780 1.00 83.56 183 GLY A CA 1
ATOM 1448 C C . GLY A 1 183 ? 20.647 6.085 5.277 1.00 83.56 183 GLY A C 1
ATOM 1449 O O . GLY A 1 183 ? 21.257 7.026 5.775 1.00 83.56 183 GLY A O 1
ATOM 1450 N N . ASN A 1 184 ? 19.835 5.288 5.987 1.00 80.00 184 ASN A N 1
ATOM 1451 C CA . ASN A 1 184 ? 19.614 5.379 7.440 1.00 80.00 184 ASN A CA 1
ATOM 1452 C C . ASN A 1 184 ? 19.071 6.740 7.912 1.00 80.00 184 ASN A C 1
ATOM 1454 O O . ASN A 1 184 ? 19.377 7.193 9.013 1.00 80.00 184 ASN A O 1
ATOM 1458 N N . LYS A 1 185 ? 18.261 7.396 7.078 1.00 88.25 185 LYS A N 1
ATOM 1459 C CA . LYS A 1 185 ? 17.545 8.626 7.439 1.00 88.25 185 LYS A CA 1
ATOM 1460 C C . LYS A 1 185 ? 16.098 8.299 7.806 1.00 88.25 185 LYS A C 1
ATOM 1462 O O . LYS A 1 185 ? 15.594 7.228 7.468 1.00 88.25 185 LYS A O 1
ATOM 1467 N N . SER A 1 186 ? 15.414 9.227 8.467 1.00 91.94 186 SER A N 1
ATOM 1468 C CA . SER A 1 186 ? 13.992 9.074 8.767 1.00 91.94 186 SER A CA 1
ATOM 1469 C C . SER A 1 186 ? 13.257 10.402 8.821 1.00 91.94 186 SER A C 1
ATOM 1471 O O . SER A 1 186 ? 13.815 11.388 9.298 1.00 91.94 186 SER A O 1
ATOM 1473 N N . HIS A 1 187 ? 11.986 10.382 8.426 1.00 92.56 187 HIS A N 1
ATOM 1474 C CA . HIS A 1 187 ? 11.024 11.434 8.761 1.00 92.56 187 HIS A CA 1
ATOM 1475 C C . HIS A 1 187 ? 10.145 10.968 9.920 1.00 92.56 187 HIS A C 1
ATOM 1477 O O . HIS A 1 187 ? 9.780 9.792 9.977 1.00 92.56 187 HIS A O 1
ATOM 1483 N N . ILE A 1 188 ? 9.801 11.883 10.827 1.00 95.75 188 ILE A N 1
ATOM 1484 C CA . ILE A 1 188 ? 8.812 11.655 11.886 1.00 95.75 188 ILE A CA 1
ATOM 1485 C C . ILE A 1 188 ? 7.756 12.745 11.772 1.00 95.75 188 ILE A C 1
ATOM 1487 O O . ILE A 1 188 ? 8.093 13.927 11.757 1.00 95.75 188 ILE A O 1
ATOM 1491 N N . TYR A 1 189 ? 6.495 12.349 11.648 1.00 95.75 189 TYR A N 1
ATOM 1492 C CA . TYR A 1 189 ? 5.384 13.279 11.476 1.00 95.75 189 TYR A CA 1
ATOM 1493 C C . TYR A 1 189 ? 4.073 12.670 11.959 1.00 95.75 189 TYR A C 1
ATOM 1495 O O . TYR A 1 189 ? 3.918 11.449 11.995 1.00 95.75 189 TYR A O 1
ATOM 1503 N N . GLU A 1 190 ? 3.126 13.539 12.310 1.00 96.00 190 GLU A N 1
ATOM 1504 C CA . GLU A 1 190 ? 1.793 13.153 12.759 1.00 96.00 190 GLU A CA 1
ATOM 1505 C C . GLU A 1 190 ? 0.722 13.616 11.770 1.00 96.00 190 GLU A C 1
ATOM 1507 O O . GLU A 1 190 ? 0.716 14.769 11.334 1.00 96.00 190 GLU A O 1
ATOM 1512 N N . ILE A 1 191 ? -0.197 12.713 11.422 1.00 95.81 191 ILE A N 1
ATOM 1513 C CA . ILE A 1 191 ? -1.360 12.998 10.573 1.00 95.81 191 ILE A CA 1
ATOM 1514 C C . ILE A 1 191 ? -2.590 12.212 11.051 1.00 95.81 191 ILE A C 1
ATOM 1516 O O . ILE A 1 191 ? -2.441 11.194 11.725 1.00 95.81 191 ILE A O 1
ATOM 1520 N N . PRO A 1 192 ? -3.819 12.613 10.680 1.00 95.44 192 PRO A N 1
ATOM 1521 C CA . PRO A 1 192 ? -4.997 11.771 10.876 1.00 95.44 192 PRO A CA 1
ATOM 1522 C C . PRO A 1 192 ? -4.869 10.436 10.129 1.00 95.44 192 PRO A C 1
ATOM 1524 O O . PRO A 1 192 ? -4.442 10.412 8.969 1.00 95.44 192 PRO A O 1
ATOM 1527 N N . LEU A 1 193 ? -5.308 9.333 10.742 1.00 95.31 193 LEU A N 1
ATOM 1528 C CA . LEU A 1 193 ? -5.308 8.015 10.096 1.00 95.31 193 LEU A CA 1
ATOM 1529 C C . LEU A 1 193 ? -6.168 8.007 8.822 1.00 95.31 193 LEU A C 1
ATOM 1531 O O . LEU A 1 193 ? -5.791 7.401 7.815 1.00 95.31 193 LEU A O 1
ATOM 1535 N N . SER A 1 194 ? -7.286 8.737 8.818 1.00 94.19 194 SER A N 1
ATOM 1536 C CA . SER A 1 194 ? -8.142 8.881 7.636 1.00 94.19 194 SER A CA 1
ATOM 1537 C C . SER A 1 194 ? -7.416 9.542 6.460 1.00 94.19 194 SER A C 1
ATOM 1539 O O . SER A 1 194 ? -7.629 9.150 5.311 1.00 94.19 194 SER A O 1
ATOM 1541 N N . ARG A 1 195 ? -6.483 10.471 6.725 1.00 95.19 195 ARG A N 1
ATOM 1542 C CA . ARG A 1 195 ? -5.642 11.086 5.685 1.00 95.19 195 ARG A CA 1
ATOM 1543 C C . ARG A 1 195 ? -4.684 10.076 5.072 1.00 95.19 195 ARG A C 1
ATOM 1545 O O . ARG A 1 195 ? -4.611 9.990 3.849 1.00 95.19 195 ARG A O 1
ATOM 1552 N N . LEU A 1 196 ? -3.987 9.305 5.907 1.00 95.94 196 LEU A N 1
ATOM 1553 C CA . LEU A 1 196 ? -3.074 8.258 5.447 1.00 95.94 196 LEU A CA 1
ATOM 1554 C C . LEU A 1 196 ? -3.815 7.225 4.592 1.00 95.94 196 LEU A C 1
ATOM 1556 O O . LEU A 1 196 ? -3.400 6.916 3.478 1.00 95.94 196 LEU A O 1
ATOM 1560 N N . THR A 1 197 ? -4.954 6.749 5.084 1.00 95.00 197 THR A N 1
ATOM 1561 C CA . THR A 1 197 ? -5.770 5.739 4.404 1.00 95.00 197 THR A CA 1
ATOM 1562 C C . THR A 1 197 ? -6.294 6.248 3.056 1.00 95.00 197 THR A C 1
ATOM 1564 O O . THR A 1 197 ? -6.188 5.555 2.042 1.00 95.00 197 THR A O 1
ATOM 1567 N N . SER A 1 198 ? -6.822 7.477 3.016 1.00 94.56 198 SER A N 1
ATOM 1568 C CA . SER A 1 198 ? -7.283 8.121 1.779 1.00 94.56 198 SER A CA 1
ATOM 1569 C C . SER A 1 198 ? -6.137 8.324 0.783 1.00 94.56 198 SER A C 1
ATOM 1571 O O . SER A 1 198 ? -6.303 8.034 -0.402 1.00 94.56 198 SER A O 1
ATOM 1573 N N . TYR A 1 199 ? -4.962 8.756 1.250 1.00 95.75 199 TYR A N 1
ATOM 1574 C CA . TYR A 1 199 ? -3.783 8.911 0.400 1.00 95.75 199 TYR A CA 1
ATOM 1575 C C . TYR A 1 199 ? -3.391 7.582 -0.248 1.00 95.75 199 TYR A C 1
ATOM 1577 O O . TYR A 1 199 ? -3.293 7.514 -1.472 1.00 95.75 199 TYR A O 1
ATOM 1585 N N . LEU A 1 200 ? -3.243 6.511 0.535 1.00 95.94 200 LEU A N 1
ATOM 1586 C CA . LEU A 1 200 ? -2.845 5.199 0.017 1.00 95.94 200 LEU A CA 1
ATOM 1587 C C . LEU A 1 200 ? -3.842 4.686 -1.038 1.00 95.94 200 LEU A C 1
ATOM 1589 O O . LEU A 1 200 ? -3.435 4.230 -2.107 1.00 95.94 200 LEU A O 1
ATOM 1593 N N . ARG A 1 201 ? -5.148 4.856 -0.801 1.00 93.69 201 ARG A N 1
ATOM 1594 C CA . ARG A 1 201 ? -6.189 4.531 -1.792 1.00 93.69 201 ARG A CA 1
ATOM 1595 C C . ARG A 1 201 ? -6.123 5.404 -3.044 1.00 93.69 201 ARG A C 1
ATOM 1597 O O . ARG A 1 201 ? -6.315 4.889 -4.140 1.00 93.69 201 ARG A O 1
ATOM 1604 N N . SER A 1 202 ? -5.811 6.696 -2.914 1.00 94.00 202 SER A N 1
ATOM 1605 C CA . SER A 1 202 ? -5.634 7.591 -4.072 1.00 94.00 202 SER A CA 1
ATOM 1606 C C . SER A 1 202 ? -4.469 7.159 -4.970 1.00 94.00 202 SER A C 1
ATOM 1608 O O . SER A 1 202 ? -4.515 7.355 -6.180 1.00 94.00 202 SER A O 1
ATOM 1610 N N . GLN A 1 203 ? -3.468 6.489 -4.390 1.00 93.75 203 GLN A N 1
ATOM 1611 C CA . GLN A 1 203 ? -2.365 5.844 -5.105 1.00 93.75 203 GLN A CA 1
ATOM 1612 C C . GLN A 1 203 ? -2.735 4.447 -5.632 1.00 93.75 203 GLN A C 1
ATOM 1614 O O . GLN A 1 203 ? -1.847 3.645 -5.908 1.00 93.75 203 GLN A O 1
ATOM 1619 N N . LYS A 1 204 ? -4.034 4.126 -5.729 1.00 94.12 204 LYS A N 1
ATOM 1620 C CA . LYS A 1 204 ? -4.582 2.821 -6.135 1.00 94.12 204 LYS A CA 1
ATOM 1621 C C . LYS A 1 204 ? -4.083 1.633 -5.303 1.00 94.12 204 LYS A C 1
ATOM 1623 O O . LYS A 1 204 ? -4.052 0.504 -5.791 1.00 94.12 204 LYS A O 1
ATOM 1628 N N . CYS A 1 205 ? -3.674 1.862 -4.054 1.00 95.25 205 CYS A N 1
ATOM 1629 C CA . CYS A 1 205 ? -3.247 0.763 -3.200 1.00 95.25 205 CYS A CA 1
ATOM 1630 C C . CYS A 1 205 ? -4.454 0.005 -2.635 1.00 95.25 205 CYS A C 1
ATOM 1632 O O . CYS A 1 205 ? -5.379 0.610 -2.089 1.00 95.25 205 CYS A O 1
ATOM 1634 N N . SER A 1 206 ? -4.384 -1.323 -2.692 1.00 94.69 206 SER A N 1
ATOM 1635 C CA . SER A 1 206 ? -5.226 -2.219 -1.894 1.00 94.69 206 SER A CA 1
ATOM 1636 C C . SER A 1 206 ? -4.623 -2.368 -0.498 1.00 94.69 206 SER A C 1
ATOM 1638 O O . SER A 1 206 ? -3.401 -2.447 -0.364 1.00 94.69 206 SER A O 1
ATOM 1640 N N . LEU A 1 207 ? -5.458 -2.357 0.540 1.00 96.19 207 LEU A N 1
ATOM 1641 C CA . LEU A 1 207 ? -5.013 -2.299 1.934 1.00 96.19 207 LEU A CA 1
ATOM 1642 C C . LEU A 1 207 ? -5.214 -3.653 2.610 1.00 96.19 207 LEU A C 1
ATOM 1644 O O . LEU A 1 207 ? -6.306 -4.210 2.543 1.00 96.19 207 LEU A O 1
ATOM 1648 N N . TYR A 1 208 ? -4.174 -4.144 3.278 1.00 96.94 208 TYR A N 1
ATOM 1649 C CA . TYR A 1 208 ? -4.180 -5.431 3.963 1.00 96.94 208 TYR A CA 1
ATOM 1650 C C . TYR A 1 208 ? -3.555 -5.319 5.344 1.00 96.94 208 TYR A C 1
ATOM 1652 O O . TYR A 1 208 ? -2.537 -4.655 5.528 1.00 96.94 208 TYR A O 1
ATOM 1660 N N . THR A 1 209 ? -4.118 -6.028 6.309 1.00 97.38 209 THR A N 1
ATOM 1661 C CA . THR A 1 209 ? -3.656 -6.053 7.693 1.00 97.38 209 THR A CA 1
ATOM 1662 C C . THR A 1 209 ? -3.210 -7.463 8.051 1.00 97.38 209 THR A C 1
ATOM 1664 O O . THR A 1 209 ? -3.894 -8.439 7.757 1.00 97.38 209 THR A O 1
ATOM 1667 N N . ALA A 1 210 ? -2.049 -7.561 8.690 1.00 95.12 210 ALA A N 1
ATOM 1668 C CA . ALA A 1 210 ? -1.464 -8.802 9.168 1.00 95.12 210 ALA A CA 1
ATOM 1669 C C . ALA A 1 210 ? -1.197 -8.695 10.668 1.00 95.12 210 ALA A C 1
ATOM 1671 O O . ALA A 1 210 ? -0.385 -7.870 11.103 1.00 95.12 210 ALA A O 1
ATOM 1672 N N . ILE A 1 211 ? -1.845 -9.544 11.462 1.00 95.12 211 ILE A N 1
ATOM 1673 C CA . ILE A 1 211 ? -1.545 -9.668 12.890 1.00 95.12 211 ILE A CA 1
ATOM 1674 C C . ILE A 1 211 ? -0.413 -10.680 13.055 1.00 95.12 211 ILE A C 1
ATOM 1676 O O . ILE A 1 211 ? -0.535 -11.832 12.649 1.00 95.12 211 ILE A O 1
ATOM 1680 N N . ARG A 1 212 ? 0.707 -10.238 13.632 1.00 91.56 212 ARG A N 1
ATOM 1681 C CA . ARG A 1 212 ? 1.911 -11.066 13.816 1.00 91.56 212 ARG A CA 1
ATOM 1682 C C . ARG A 1 212 ? 1.941 -11.735 15.180 1.00 91.56 212 ARG A C 1
ATOM 1684 O O . ARG A 1 212 ? 2.311 -12.896 15.293 1.00 91.56 212 ARG A O 1
ATOM 1691 N N . LYS A 1 213 ? 1.590 -10.981 16.222 1.00 92.50 213 LYS A N 1
ATOM 1692 C CA . LYS A 1 213 ? 1.641 -11.443 17.609 1.00 92.50 213 LYS A CA 1
ATOM 1693 C C . LYS A 1 213 ? 0.585 -10.726 18.431 1.00 92.50 213 LYS A C 1
ATOM 1695 O O . LYS A 1 213 ? 0.389 -9.520 18.286 1.00 92.50 213 LYS A O 1
ATOM 1700 N N . ILE A 1 214 ? -0.059 -11.466 19.322 1.00 92.94 214 ILE A N 1
ATOM 1701 C CA . ILE A 1 214 ? -0.963 -10.920 20.328 1.00 92.94 214 ILE A CA 1
ATOM 1702 C C . ILE A 1 214 ? -0.415 -11.327 21.684 1.00 92.94 214 ILE A C 1
ATOM 1704 O O . ILE A 1 214 ? -0.222 -12.507 21.962 1.00 92.94 214 ILE A O 1
ATOM 1708 N N . GLU A 1 215 ? -0.155 -10.335 22.520 1.00 93.88 215 GLU A N 1
ATOM 1709 C CA . GLU A 1 215 ? 0.179 -10.527 23.924 1.00 93.88 215 GLU A CA 1
ATOM 1710 C C . GLU A 1 215 ? -1.030 -10.169 24.788 1.00 93.88 215 GLU A C 1
ATOM 1712 O O . GLU A 1 215 ? -2.107 -9.860 24.270 1.00 93.88 215 GLU A O 1
ATOM 1717 N N . LYS A 1 216 ? -0.878 -10.216 26.115 1.00 90.25 216 LYS A N 1
ATOM 1718 C CA . LYS A 1 216 ? -1.965 -9.916 27.053 1.00 90.25 216 LYS A CA 1
ATOM 1719 C C . LYS A 1 216 ? -2.596 -8.548 26.769 1.00 90.25 216 LYS A C 1
ATOM 1721 O O . LYS A 1 216 ? -3.794 -8.490 26.502 1.00 90.25 216 LYS A O 1
ATOM 1726 N N . ASP A 1 217 ? -1.769 -7.508 26.685 1.00 93.00 217 ASP A N 1
ATOM 1727 C CA . ASP A 1 217 ? -2.227 -6.115 26.595 1.00 93.00 217 ASP A CA 1
ATOM 1728 C C . ASP A 1 217 ? -1.902 -5.456 25.245 1.00 93.00 217 ASP A C 1
ATOM 1730 O O . ASP A 1 217 ? -2.344 -4.346 24.969 1.00 93.00 217 ASP A O 1
ATOM 1734 N N . ARG A 1 218 ? -1.147 -6.130 24.367 1.00 95.06 218 ARG A N 1
ATOM 1735 C CA . ARG A 1 218 ? -0.627 -5.540 23.123 1.00 95.06 218 ARG A CA 1
ATOM 1736 C C . ARG A 1 218 ? -0.868 -6.402 21.894 1.00 95.06 218 ARG A C 1
ATOM 1738 O O . ARG A 1 218 ? -0.890 -7.630 21.970 1.00 95.06 218 ARG A O 1
ATOM 1745 N N . ILE A 1 219 ? -1.013 -5.738 20.755 1.00 95.75 219 ILE A N 1
ATOM 1746 C CA . ILE A 1 219 ? -1.142 -6.330 19.424 1.00 95.75 219 ILE A CA 1
ATOM 1747 C C . ILE A 1 219 ? 0.008 -5.813 18.568 1.00 95.75 219 ILE A C 1
ATOM 1749 O O . ILE A 1 219 ? 0.243 -4.607 18.491 1.00 95.75 219 ILE A O 1
ATOM 1753 N N . TYR A 1 220 ? 0.693 -6.729 17.897 1.00 95.50 220 TYR A N 1
ATOM 1754 C CA . TYR A 1 220 ? 1.773 -6.443 16.966 1.00 95.50 220 TYR A CA 1
ATOM 1755 C C . TYR A 1 220 ? 1.342 -6.860 15.570 1.00 95.50 220 TYR A C 1
ATOM 1757 O O . TYR A 1 220 ? 0.861 -7.980 15.364 1.00 95.50 220 TYR A O 1
ATOM 1765 N N . GLY A 1 221 ? 1.557 -5.986 14.596 1.00 96.00 221 GLY A N 1
ATOM 1766 C CA . GLY A 1 221 ? 1.156 -6.276 13.232 1.00 96.00 221 GLY A CA 1
ATOM 1767 C C . GLY A 1 221 ? 1.835 -5.411 12.191 1.00 96.00 221 GLY A C 1
ATOM 1768 O O . GLY A 1 221 ? 2.706 -4.586 12.480 1.00 96.00 221 GLY A O 1
ATOM 1769 N N . ALA A 1 222 ? 1.432 -5.648 10.952 1.00 96.06 222 ALA A N 1
ATOM 1770 C CA . ALA A 1 222 ? 1.800 -4.845 9.807 1.00 96.06 222 ALA A CA 1
ATOM 1771 C C . ALA A 1 222 ? 0.551 -4.494 9.005 1.00 96.06 222 ALA A C 1
ATOM 1773 O O . ALA A 1 222 ? -0.337 -5.322 8.817 1.00 96.06 222 ALA A O 1
ATOM 1774 N N . TRP A 1 223 ? 0.519 -3.269 8.513 1.00 97.06 223 TRP A N 1
ATOM 1775 C CA . TRP A 1 223 ? -0.453 -2.782 7.560 1.00 97.06 223 TRP A CA 1
ATOM 1776 C C . TRP A 1 223 ? 0.256 -2.531 6.233 1.00 97.06 223 TRP A C 1
ATOM 1778 O O . TRP A 1 223 ? 1.312 -1.898 6.182 1.00 97.06 223 TRP A O 1
ATOM 1788 N N . MET A 1 224 ? -0.280 -3.099 5.164 1.00 96.56 224 MET A N 1
ATOM 1789 C CA . MET A 1 224 ? 0.317 -3.118 3.840 1.00 96.56 224 MET A CA 1
ATOM 1790 C C . MET A 1 224 ? -0.600 -2.406 2.862 1.00 96.56 224 MET A C 1
ATOM 1792 O O . MET A 1 224 ? -1.783 -2.713 2.775 1.00 96.56 224 MET A O 1
ATOM 1796 N N . ALA A 1 225 ? -0.032 -1.480 2.103 1.00 96.81 225 ALA A N 1
ATOM 1797 C CA . ALA A 1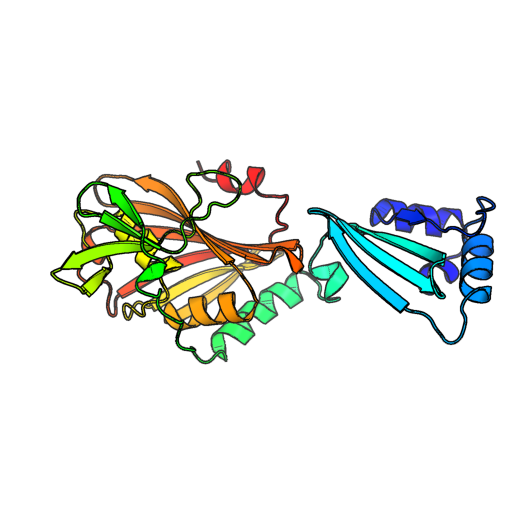 225 ? -0.703 -0.823 0.995 1.00 96.81 225 ALA A CA 1
ATOM 1798 C C . ALA A 1 225 ? -0.028 -1.256 -0.301 1.00 96.81 225 ALA A C 1
ATOM 1800 O O . ALA A 1 225 ? 1.099 -0.849 -0.578 1.00 96.81 225 ALA A O 1
ATOM 1801 N N . VAL A 1 226 ? -0.698 -2.119 -1.058 1.00 94.56 226 VAL A N 1
ATOM 1802 C CA . VAL A 1 226 ? -0.143 -2.831 -2.209 1.00 94.56 226 VAL A CA 1
ATOM 1803 C C . VAL A 1 226 ? -0.642 -2.195 -3.497 1.00 94.56 226 VAL A C 1
ATOM 1805 O O . VAL A 1 226 ? -1.848 -2.136 -3.732 1.00 94.56 226 VAL A O 1
ATOM 1808 N N . ASN A 1 227 ? 0.282 -1.765 -4.352 1.00 93.69 227 ASN A N 1
ATOM 1809 C CA . ASN A 1 227 ? -0.006 -1.326 -5.709 1.00 93.69 227 ASN A CA 1
ATOM 1810 C C . ASN A 1 227 ? 0.588 -2.345 -6.702 1.00 93.69 227 ASN A C 1
ATOM 1812 O O . ASN A 1 227 ? 1.770 -2.246 -7.057 1.00 93.69 227 ASN A O 1
ATOM 1816 N N . PRO A 1 228 ? -0.205 -3.339 -7.148 1.00 86.62 228 PRO A N 1
ATOM 1817 C CA . PRO A 1 228 ? 0.274 -4.351 -8.080 1.00 86.62 228 PRO A CA 1
ATOM 1818 C C . PRO A 1 228 ? 0.572 -3.757 -9.456 1.00 86.62 228 PRO A C 1
ATOM 1820 O O . PRO A 1 228 ? 1.544 -4.180 -10.073 1.00 86.62 228 PRO A O 1
ATOM 1823 N N . GLU A 1 229 ? -0.190 -2.748 -9.905 1.00 85.12 229 GLU A N 1
ATOM 1824 C CA . GLU A 1 229 ? 0.028 -2.077 -11.196 1.00 85.12 229 GLU A CA 1
ATOM 1825 C C . GLU A 1 229 ? 1.440 -1.500 -11.292 1.00 85.12 229 GLU A C 1
ATOM 1827 O O . GLU A 1 229 ? 2.069 -1.650 -12.334 1.00 85.12 229 GLU A O 1
ATOM 1832 N N . LEU A 1 230 ? 1.933 -0.893 -10.205 1.00 87.81 230 LEU A N 1
ATOM 1833 C CA . LEU A 1 230 ? 3.247 -0.256 -10.117 1.00 87.81 230 LEU A CA 1
ATOM 1834 C C . LEU A 1 230 ? 4.325 -1.128 -9.439 1.00 87.81 230 LEU A C 1
ATOM 1836 O O . LEU A 1 230 ? 5.484 -0.714 -9.340 1.00 87.81 230 LEU A O 1
ATOM 1840 N N . GLY A 1 231 ? 3.988 -2.358 -9.042 1.00 86.75 231 GLY A N 1
ATOM 1841 C CA . GLY A 1 231 ? 4.943 -3.363 -8.564 1.00 86.75 231 GLY A CA 1
ATOM 1842 C C . GLY A 1 231 ? 5.524 -3.100 -7.170 1.00 86.75 231 GLY A C 1
ATOM 1843 O O . GLY A 1 231 ? 6.578 -3.650 -6.833 1.00 86.75 231 GLY A O 1
ATOM 1844 N N . TYR A 1 232 ? 4.869 -2.270 -6.354 1.00 90.56 232 TYR A N 1
ATOM 1845 C CA . TYR A 1 232 ? 5.357 -1.895 -5.025 1.00 90.56 232 TYR A CA 1
ATOM 1846 C C . TYR A 1 232 ? 4.295 -2.049 -3.936 1.00 90.56 232 TYR A C 1
ATOM 1848 O O . TYR A 1 232 ? 3.098 -2.144 -4.192 1.00 90.56 232 TYR A O 1
ATOM 1856 N N . GLN A 1 233 ? 4.754 -2.016 -2.691 1.00 93.19 233 GLN A N 1
ATOM 1857 C CA . GLN A 1 233 ? 3.914 -1.858 -1.515 1.00 93.19 233 GLN A CA 1
ATOM 1858 C C . GLN A 1 233 ? 4.558 -0.906 -0.502 1.00 93.19 233 GLN A C 1
ATOM 1860 O O . GLN A 1 233 ? 5.785 -0.796 -0.421 1.00 93.19 233 GLN A O 1
ATOM 1865 N N . HIS A 1 234 ? 3.733 -0.233 0.291 1.00 95.81 234 HIS A N 1
ATOM 1866 C CA . HIS A 1 234 ? 4.168 0.376 1.544 1.00 95.81 234 HIS A CA 1
ATOM 1867 C C . HIS A 1 234 ? 3.891 -0.601 2.685 1.00 95.81 234 HIS A C 1
ATOM 1869 O O . HIS A 1 234 ? 2.818 -1.199 2.732 1.00 95.81 234 HIS A O 1
ATOM 1875 N N . ILE A 1 235 ? 4.843 -0.752 3.603 1.00 96.00 235 ILE A N 1
ATOM 1876 C CA . ILE A 1 235 ? 4.709 -1.606 4.787 1.00 96.00 235 ILE A CA 1
ATOM 1877 C C . ILE A 1 235 ? 4.790 -0.716 6.018 1.00 96.00 235 ILE A C 1
ATOM 1879 O O . ILE A 1 235 ? 5.783 -0.018 6.209 1.00 96.00 235 ILE A O 1
ATOM 1883 N N . LEU A 1 236 ? 3.760 -0.752 6.856 1.00 97.06 236 LEU A N 1
ATOM 1884 C CA . LEU A 1 236 ? 3.664 0.007 8.093 1.00 97.06 236 LEU A CA 1
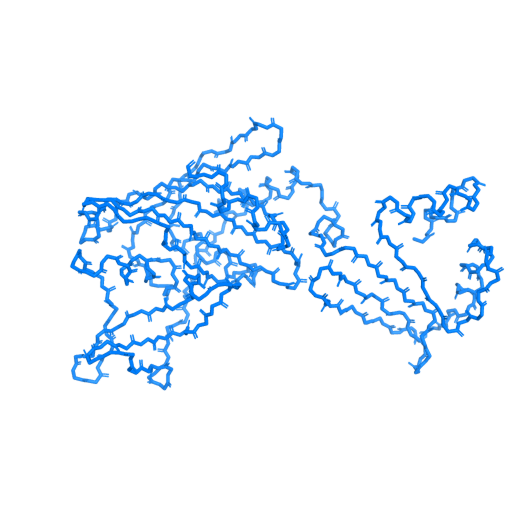ATOM 1885 C C . LEU A 1 236 ? 3.548 -0.964 9.265 1.00 97.06 236 LEU A C 1
ATOM 1887 O O . LEU A 1 236 ? 2.512 -1.593 9.447 1.00 97.06 236 LEU A O 1
ATOM 1891 N N . THR A 1 237 ? 4.598 -1.121 10.064 1.00 97.06 237 THR A N 1
ATOM 1892 C CA . THR A 1 237 ? 4.525 -1.960 11.271 1.00 97.06 237 THR A CA 1
ATOM 1893 C C . THR A 1 237 ? 3.966 -1.159 12.434 1.00 97.06 237 THR A C 1
ATOM 1895 O O . THR A 1 237 ? 4.335 0.006 12.599 1.00 97.06 237 THR A O 1
ATOM 1898 N N . PHE A 1 238 ? 3.141 -1.788 13.265 1.00 96.06 238 PHE A N 1
ATOM 1899 C CA . PHE A 1 238 ? 2.499 -1.137 14.402 1.00 96.06 238 PHE A CA 1
ATOM 1900 C C . PHE A 1 238 ? 2.575 -1.977 15.674 1.00 96.06 238 PHE A C 1
ATOM 1902 O O . PHE A 1 238 ? 2.717 -3.202 15.652 1.00 96.06 238 PHE A O 1
ATOM 1909 N N . THR A 1 239 ? 2.442 -1.288 16.801 1.00 95.19 239 THR A N 1
ATOM 1910 C CA . THR A 1 239 ? 2.141 -1.882 18.102 1.00 95.19 239 THR A CA 1
ATOM 1911 C C . THR A 1 239 ? 0.991 -1.095 18.705 1.00 95.19 239 THR A C 1
ATOM 1913 O O . THR A 1 239 ? 1.076 0.127 18.811 1.00 95.19 239 THR A O 1
ATOM 1916 N N . LEU A 1 240 ? -0.083 -1.789 19.069 1.00 94.50 240 LEU A N 1
ATOM 1917 C CA . LEU A 1 240 ? -1.283 -1.185 19.635 1.00 94.50 240 LEU A CA 1
ATOM 1918 C C . LEU A 1 240 ? -1.557 -1.786 21.010 1.00 94.50 240 LEU A C 1
ATOM 1920 O O . LEU A 1 240 ? -1.557 -3.007 21.164 1.00 94.50 240 LEU A O 1
ATOM 1924 N N . ASP A 1 241 ? -1.799 -0.933 21.999 1.00 93.31 241 ASP A N 1
ATOM 1925 C CA . ASP A 1 241 ? -2.328 -1.363 23.289 1.00 93.31 241 ASP A CA 1
ATOM 1926 C C . ASP A 1 241 ? -3.835 -1.625 23.157 1.00 93.31 241 ASP A C 1
ATOM 1928 O O . ASP A 1 241 ? -4.572 -0.794 22.623 1.00 93.31 241 ASP A O 1
ATOM 1932 N N . LYS A 1 242 ? -4.303 -2.782 23.628 1.00 93.44 242 LYS A N 1
ATOM 1933 C CA . LYS A 1 242 ? -5.714 -3.180 23.516 1.00 93.44 242 LYS A CA 1
ATOM 1934 C C . LYS A 1 242 ? -6.646 -2.216 24.247 1.00 93.44 242 LYS A C 1
ATOM 1936 O O . LYS A 1 242 ? -7.768 -2.016 23.791 1.00 93.44 242 LYS A O 1
ATOM 1941 N N . SER A 1 243 ? -6.179 -1.597 25.333 1.00 91.31 243 SER A N 1
ATOM 1942 C CA . SER A 1 243 ? -6.955 -0.614 26.102 1.00 91.31 243 SER A CA 1
ATOM 1943 C C . SER A 1 243 ? -7.276 0.655 25.310 1.00 91.31 243 SER A C 1
ATOM 1945 O O . SER A 1 243 ? -8.225 1.362 25.634 1.00 91.31 243 SER A O 1
ATOM 1947 N N . VAL A 1 244 ? -6.526 0.933 24.238 1.00 91.31 244 VAL A N 1
ATOM 1948 C CA . VAL A 1 244 ? -6.744 2.111 23.391 1.00 91.31 244 VAL A CA 1
ATOM 1949 C C . VAL A 1 244 ? -7.907 1.903 22.418 1.00 91.31 244 VAL A C 1
ATOM 1951 O O . VAL A 1 244 ? -8.474 2.888 21.963 1.00 91.31 244 VAL A O 1
ATOM 1954 N N . ILE A 1 245 ? -8.315 0.662 22.120 1.00 93.00 245 ILE A N 1
ATOM 1955 C CA . ILE A 1 245 ? -9.416 0.370 21.182 1.00 93.00 245 ILE A CA 1
ATOM 1956 C C . ILE A 1 245 ? -10.709 1.127 21.551 1.00 93.00 245 ILE A C 1
ATOM 1958 O O . ILE A 1 245 ? -11.173 1.902 20.720 1.00 93.00 245 ILE A O 1
ATOM 1962 N N . PRO A 1 246 ? -11.283 1.005 22.764 1.00 88.81 246 PRO A N 1
ATOM 1963 C CA . PRO A 1 246 ? -12.522 1.714 23.103 1.00 88.81 246 PRO A CA 1
ATOM 1964 C C . PRO A 1 246 ? -12.379 3.246 23.105 1.00 88.81 246 PRO A C 1
ATOM 1966 O O . PRO A 1 246 ? -13.371 3.955 22.954 1.00 88.81 246 PRO A O 1
ATOM 1969 N N . GLU A 1 247 ? -11.159 3.770 23.245 1.00 90.56 247 GLU A N 1
ATOM 1970 C CA . GLU A 1 247 ? -10.882 5.207 23.344 1.00 90.56 247 GLU A CA 1
ATOM 1971 C C . GLU A 1 247 ? -10.114 5.767 22.141 1.00 90.56 247 GLU A C 1
ATOM 1973 O O . GLU A 1 247 ? -9.545 6.848 22.250 1.00 90.56 247 GLU A O 1
ATOM 1978 N N . ILE A 1 248 ? -10.057 5.064 21.003 1.00 92.62 248 ILE A N 1
ATOM 1979 C CA . ILE A 1 248 ? -9.110 5.371 19.912 1.00 92.62 248 ILE A CA 1
ATOM 1980 C C . ILE A 1 248 ? -9.229 6.809 19.378 1.00 92.62 248 ILE A C 1
ATOM 1982 O O . ILE A 1 248 ? -8.271 7.373 18.847 1.00 92.62 248 ILE A O 1
ATOM 1986 N N . LYS A 1 249 ? -10.413 7.416 19.512 1.00 93.81 249 LYS A N 1
ATOM 1987 C CA . LYS A 1 249 ? -10.697 8.772 19.054 1.00 93.81 249 LYS A CA 1
ATOM 1988 C C . LYS A 1 249 ? -9.810 9.778 19.787 1.00 93.81 249 LYS A C 1
ATOM 1990 O O . LYS A 1 249 ? -9.871 9.913 21.005 1.00 93.81 249 LYS A O 1
ATOM 1995 N N . GLY A 1 250 ? -9.012 10.525 19.028 1.00 88.38 250 GLY A N 1
ATOM 1996 C CA . GLY A 1 250 ? -8.037 11.477 19.559 1.00 88.38 250 GLY A CA 1
ATOM 1997 C C . GLY A 1 250 ? -6.781 10.830 20.150 1.00 88.38 250 GLY A C 1
ATOM 1998 O O . GLY A 1 250 ? -5.956 11.542 20.718 1.00 88.38 250 GLY A O 1
ATOM 1999 N N . LYS A 1 251 ? -6.615 9.506 20.030 1.00 91.94 251 LYS A N 1
ATOM 2000 C CA . LYS A 1 251 ? -5.391 8.802 20.430 1.00 91.94 251 LYS A CA 1
ATOM 2001 C C . LYS A 1 251 ? -4.469 8.635 19.229 1.00 91.94 251 LYS A C 1
ATOM 2003 O O . LYS A 1 251 ? -4.905 8.567 18.079 1.00 91.94 251 LYS A O 1
ATOM 2008 N N . GLN A 1 252 ? -3.184 8.534 19.542 1.00 92.50 252 GLN A N 1
ATOM 2009 C CA . GLN A 1 252 ? -2.112 8.394 18.571 1.00 92.50 252 GLN A CA 1
ATOM 2010 C C . GLN A 1 252 ? -1.702 6.920 18.440 1.00 92.50 252 GLN A C 1
ATOM 2012 O O . GLN A 1 252 ? -1.422 6.252 19.436 1.00 92.50 252 GLN A O 1
ATOM 2017 N N . VAL A 1 253 ? -1.623 6.422 17.207 1.00 94.12 253 VAL A N 1
ATOM 2018 C CA . VAL A 1 253 ? -1.094 5.093 16.872 1.00 94.12 253 VAL A CA 1
ATOM 2019 C C . VAL A 1 253 ? 0.292 5.245 16.252 1.00 94.12 253 VAL A C 1
ATOM 2021 O O . VAL A 1 253 ? 0.485 6.014 15.313 1.00 94.12 253 VAL A O 1
ATOM 2024 N N . LYS A 1 254 ? 1.278 4.501 16.753 1.00 95.81 254 LYS A N 1
ATOM 2025 C CA . LYS A 1 254 ? 2.655 4.582 16.251 1.00 95.81 254 LYS A CA 1
ATOM 2026 C C . LYS A 1 254 ? 2.885 3.595 15.118 1.00 95.81 254 LYS A C 1
ATOM 2028 O O . LYS A 1 254 ? 2.676 2.393 15.289 1.00 95.81 254 LYS A O 1
ATOM 2033 N N . LEU A 1 255 ? 3.355 4.106 13.983 1.00 97.31 255 LEU A N 1
ATOM 2034 C CA . LEU A 1 255 ? 3.635 3.344 12.773 1.00 97.31 255 LEU A CA 1
ATOM 2035 C C . LEU A 1 255 ? 5.095 3.534 12.353 1.00 97.31 255 LEU A C 1
ATOM 2037 O O . LEU A 1 255 ? 5.599 4.654 12.318 1.00 97.31 255 LEU A O 1
ATOM 2041 N N . LYS A 1 256 ? 5.768 2.455 11.952 1.00 97.06 256 LYS A N 1
ATOM 2042 C CA . LYS A 1 256 ? 7.050 2.533 11.237 1.00 97.06 256 LYS A CA 1
ATOM 2043 C C . LYS A 1 256 ? 6.835 2.163 9.778 1.00 97.06 256 LYS A C 1
ATOM 2045 O O . LYS A 1 256 ? 6.438 1.038 9.490 1.00 97.06 256 LYS A O 1
ATOM 2050 N N . MET A 1 257 ? 7.087 3.106 8.875 1.00 96.31 257 MET A N 1
ATOM 2051 C CA . MET A 1 257 ? 6.790 2.981 7.450 1.00 96.31 257 MET A CA 1
ATOM 2052 C C . MET A 1 257 ? 8.047 2.682 6.632 1.00 96.31 257 MET A C 1
ATOM 2054 O O . MET A 1 257 ? 9.060 3.371 6.748 1.00 96.31 257 MET A O 1
ATOM 2058 N N . PHE A 1 258 ? 7.936 1.698 5.747 1.00 94.44 258 PHE A N 1
ATOM 2059 C CA . PHE A 1 258 ? 8.868 1.405 4.666 1.00 94.44 258 PHE A CA 1
ATOM 2060 C C . PHE A 1 258 ? 8.133 1.615 3.342 1.00 94.44 258 PHE A C 1
ATOM 2062 O O . PHE A 1 258 ? 7.135 0.944 3.069 1.00 94.44 258 PHE A O 1
ATOM 2069 N N . SER A 1 259 ? 8.600 2.561 2.531 1.00 93.88 259 SER A N 1
ATOM 2070 C CA . SER A 1 259 ? 7.920 2.960 1.296 1.00 93.88 259 SER A CA 1
ATOM 2071 C C . SER A 1 259 ? 8.524 2.306 0.060 1.00 93.88 259 SER A C 1
ATOM 2073 O O . SER A 1 259 ? 9.724 2.046 0.016 1.00 93.88 259 SER A O 1
ATOM 2075 N N . TYR A 1 260 ? 7.683 2.061 -0.951 1.00 91.88 260 TYR A N 1
ATOM 2076 C CA . TYR A 1 260 ? 8.080 1.495 -2.247 1.00 91.88 260 TYR A CA 1
ATOM 2077 C C . TYR A 1 260 ? 8.907 0.208 -2.140 1.00 91.88 260 TYR A C 1
ATOM 2079 O O . TYR A 1 260 ? 9.866 -0.012 -2.882 1.00 91.88 260 TYR A O 1
ATOM 2087 N N . VAL A 1 261 ? 8.534 -0.663 -1.203 1.00 89.44 261 VAL A N 1
ATOM 2088 C CA . VAL A 1 261 ? 9.111 -2.002 -1.105 1.00 89.44 261 VAL A CA 1
ATOM 2089 C C . VAL A 1 261 ? 8.632 -2.802 -2.319 1.00 89.44 261 VAL A C 1
ATOM 2091 O O . VAL A 1 261 ? 7.425 -2.870 -2.548 1.00 89.44 261 VAL A O 1
ATOM 2094 N N . PRO A 1 262 ? 9.517 -3.429 -3.110 1.00 86.56 262 PRO A N 1
ATOM 2095 C CA . PRO A 1 262 ? 9.077 -4.282 -4.208 1.00 86.56 262 PRO A CA 1
ATOM 2096 C C . PRO A 1 262 ? 8.204 -5.437 -3.704 1.00 86.56 262 PRO A C 1
ATOM 2098 O O . PRO A 1 262 ? 8.532 -6.078 -2.704 1.00 86.56 262 PRO A O 1
ATOM 2101 N N . ILE A 1 263 ? 7.113 -5.737 -4.413 1.00 85.75 263 ILE A N 1
ATOM 2102 C CA . ILE A 1 263 ? 6.136 -6.777 -4.025 1.00 85.75 263 ILE A CA 1
ATOM 2103 C C . ILE A 1 263 ? 6.777 -8.166 -3.845 1.00 85.75 263 ILE A C 1
ATOM 2105 O O . ILE A 1 263 ? 6.347 -8.951 -3.009 1.00 85.75 263 ILE A O 1
ATOM 2109 N N . HIS A 1 264 ? 7.858 -8.461 -4.567 1.00 74.88 264 HIS A N 1
ATOM 2110 C CA . HIS A 1 264 ? 8.565 -9.743 -4.488 1.00 74.88 264 HIS A CA 1
ATOM 2111 C C . HIS A 1 264 ? 9.550 -9.864 -3.305 1.00 74.88 264 HIS A C 1
ATOM 2113 O O . HIS A 1 264 ? 10.131 -10.928 -3.118 1.00 74.88 264 HIS A O 1
ATOM 2119 N N . ASN A 1 265 ? 9.738 -8.817 -2.490 1.00 70.62 265 ASN A N 1
ATOM 2120 C CA . ASN A 1 265 ? 10.728 -8.781 -1.398 1.00 70.62 265 ASN A CA 1
ATOM 2121 C C . ASN A 1 265 ? 10.133 -9.034 0.008 1.00 70.62 265 ASN A C 1
ATOM 2123 O O . ASN A 1 265 ? 10.646 -8.530 1.006 1.00 70.62 265 ASN A O 1
ATOM 2127 N N . ILE A 1 266 ? 9.041 -9.795 0.118 1.00 59.06 266 ILE A N 1
ATOM 2128 C CA . ILE A 1 266 ? 8.279 -9.922 1.378 1.00 59.06 266 ILE A CA 1
ATOM 2129 C C . ILE A 1 266 ? 8.979 -10.796 2.427 1.00 59.06 266 ILE A C 1
ATOM 2131 O O . ILE A 1 266 ? 8.978 -10.435 3.607 1.00 59.06 266 ILE A O 1
ATOM 2135 N N . ALA A 1 267 ? 9.615 -11.897 2.011 1.00 49.75 267 ALA A N 1
ATOM 2136 C CA . ALA A 1 267 ? 10.210 -12.875 2.931 1.00 49.75 267 ALA A CA 1
ATOM 2137 C C . ALA A 1 267 ? 11.213 -12.233 3.911 1.00 49.75 267 ALA A C 1
ATOM 2139 O O . ALA A 1 267 ? 11.202 -12.514 5.102 1.00 49.75 267 ALA A O 1
ATOM 2140 N N . SER A 1 268 ? 12.002 -11.255 3.455 1.00 45.34 268 SER A N 1
ATOM 2141 C CA . SER A 1 268 ? 13.017 -10.610 4.295 1.00 45.34 268 SER A CA 1
ATOM 2142 C C . SER A 1 268 ? 12.479 -9.629 5.347 1.00 45.34 268 SER A C 1
ATOM 2144 O O . SER A 1 268 ? 13.263 -9.148 6.156 1.00 45.34 268 SER A O 1
ATOM 2146 N N . ILE A 1 269 ? 11.193 -9.257 5.342 1.00 49.81 269 ILE A N 1
ATOM 2147 C CA .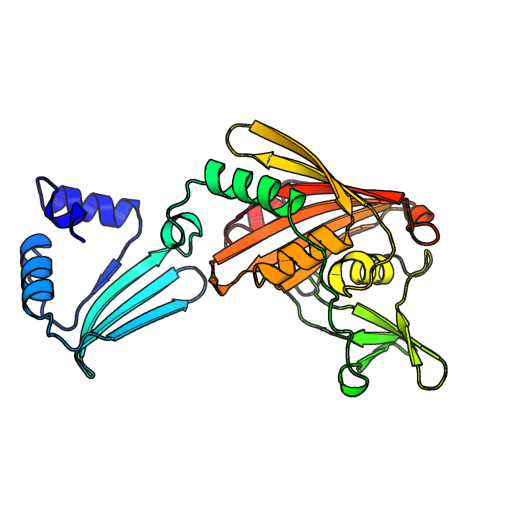 ILE A 1 269 ? 10.650 -8.217 6.252 1.00 49.81 269 ILE A CA 1
ATOM 2148 C C . ILE A 1 269 ? 9.710 -8.812 7.312 1.00 49.81 269 ILE A C 1
ATOM 2150 O O . ILE A 1 269 ? 9.535 -8.242 8.399 1.00 49.81 269 ILE A O 1
ATOM 2154 N N . ILE A 1 270 ? 9.100 -9.958 7.007 1.00 49.06 270 ILE A N 1
ATOM 2155 C CA . ILE A 1 270 ? 8.260 -10.692 7.957 1.00 49.06 270 ILE A CA 1
ATOM 2156 C C . ILE A 1 270 ? 9.135 -11.495 8.932 1.00 49.06 270 ILE A C 1
ATOM 2158 O O . ILE A 1 270 ? 8.865 -11.432 10.129 1.00 49.06 270 ILE A O 1
ATOM 2162 N N . ASP A 1 271 ? 10.233 -12.096 8.460 1.00 44.12 271 ASP A N 1
ATOM 2163 C CA . ASP A 1 271 ? 11.109 -12.935 9.295 1.00 44.12 271 ASP A CA 1
ATOM 2164 C C . ASP A 1 271 ? 12.140 -12.139 10.118 1.00 44.12 271 ASP A C 1
ATOM 2166 O O . ASP A 1 271 ? 12.404 -12.473 11.267 1.00 44.12 271 ASP A O 1
ATOM 2170 N N . ASN A 1 272 ? 12.681 -11.031 9.595 1.00 32.62 272 ASN A N 1
ATOM 2171 C CA . ASN A 1 272 ? 13.770 -10.280 10.254 1.00 32.62 272 ASN A CA 1
ATOM 2172 C C . ASN A 1 272 ? 13.331 -9.344 11.403 1.00 32.62 272 ASN A C 1
ATOM 2174 O O . ASN A 1 272 ? 14.099 -8.480 11.815 1.00 32.62 272 ASN A O 1
ATOM 2178 N N . ASN A 1 273 ? 12.097 -9.464 11.896 1.00 35.81 273 ASN A N 1
ATOM 2179 C CA . ASN A 1 273 ? 11.630 -8.741 13.089 1.00 35.81 273 ASN A CA 1
ATOM 2180 C C . ASN A 1 273 ? 11.031 -9.698 14.139 1.00 35.81 273 ASN A C 1
ATOM 2182 O O . ASN A 1 273 ? 10.158 -9.281 14.904 1.00 35.81 273 ASN A O 1
ATOM 2186 N N . GLN A 1 274 ? 11.450 -10.971 14.126 1.00 32.38 274 GLN A N 1
ATOM 2187 C CA . GLN A 1 274 ? 11.271 -11.895 15.251 1.00 32.38 274 GLN A CA 1
ATOM 2188 C C . GLN A 1 274 ? 12.354 -11.676 16.306 1.00 32.38 274 GLN A C 1
ATOM 2190 O O . GLN A 1 274 ? 13.525 -11.477 15.910 1.00 32.38 274 GLN A O 1
#

Sequence (274 aa):
MLELLLTQTDADALQRLQMERIKLSSDIPMTGKLRKDLQNIIAAFSNRLSFLLSNAGNRYKLLCMDGNRTILSIEFPARYELITGYTKPEAENAVYMSLLTHKSTSVPQPAATDFREKEPGIYTANDDYYMMENIVSTSYYTKEGDAYQPVFSQDRPIESVCNLFNSGIDYGATVEISQSLYGNKSHIYEIPLSRLTSYLRSQKCSLYTAIRKIEKDRIYGAWMAVNPELGYQHILTFTLDKSVIPEIKGKQVKLKMFSYVPIHNIASIIDNNQ

Secondary structure (DSSP, 8-state):
-HHHHTSSSHHHHHHHHHHTT-EEE-SSPP-S-HHHHHHHHHHT--TTEEEEEEE-SSEEEEEEEETTEEEEEEEEE--HHHHH---HHHHHHHHHHHHHHPPP-PPPPPPGGG-EEEETTEEEES--EESEEEEE--EEEEEETTEEEE---TTSHHHHHHHHHHS------EEEEEEEETTTEEEEEEEEHHHHHHHHHHTT-EEEEEEEEE-SSEEEEEEEEEETTTTEEEEEEEEEEGGGGGG-TT-EEEEEEEEEEETT--HHHHGGG-

Foldseek 3Di:
DVVLLVDPAVVVSVVVCVVQVKDKDFPPDDPVRVNVLVVVLVVPDDPQWDWDWDFDQQKIWIFIDDVPGGSMIMIGGLALCVVPVDDQQRQLVVLVVCLVVFDFDQDDADDLVQWDDPDVQKIWGQFDADPDNLWGLIAIFGDDPSDTHGDQALVPQVNNVSCLQRRLDQPQAKEFEFEQGPPRDTDTDIDRSSSVNRSLVVVVWRKIKHFLDDDPFKTWTWIWTDDSVSQFIKIWTWMDGSVCRVVRNVYYTYIYIYGGHGSVPPVCPSPVVD

Radius of gyration: 23.37 Å; chains: 1; bounding box: 62×35×67 Å

Organism: NCBI:txid763034

pLDDT: mean 88.34, std 10.35, range [32.38, 97.38]